Protein AF-A0A920WPQ7-F1 (afdb_monomer_lite)

Secondary structure (DSSP, 8-state):
----PPPHHHHHHHEEEEEETTEEEEEE--GGGTT-B-HHHHHHHHHHHHHHTT-SS-SEEEEEESSSSEEE-SB-SSSPPPPPP--TT--SS-TTHHHHHHHTTGGGHHHHHHT-SS-EEEEE-SEEETHHHHHHHTSSEEEEETT-EEE-TTGGGT----TTHHHHHHHHH-HHHHHHHHHH--EEEHHHHHHHTS-SEEE-HHHH-TTSS--------PPP------S------TTTGGG-----------------PPPPP--

pLDDT: mean 76.64, std 25.78, range [22.45, 98.69]

Structure (mmCIF, N/CA/C/O backbone):
data_AF-A0A920WPQ7-F1
#
_entry.id   AF-A0A920WPQ7-F1
#
loop_
_atom_site.group_PDB
_atom_site.id
_atom_site.type_symbol
_atom_site.label_atom_id
_atom_site.label_alt_id
_atom_site.label_comp_id
_atom_site.label_asym_id
_atom_site.label_entity_id
_atom_site.label_seq_id
_atom_site.pdbx_PDB_ins_code
_atom_site.Cartn_x
_atom_site.Cartn_y
_atom_site.Cartn_z
_atom_site.occupancy
_atom_site.B_iso_or_equiv
_atom_site.auth_seq_id
_atom_site.auth_comp_id
_atom_site.auth_asym_id
_atom_site.auth_atom_id
_atom_site.pdbx_PDB_model_num
ATOM 1 N N . MET A 1 1 ? 4.289 23.801 -23.214 1.00 30.59 1 MET A N 1
ATOM 2 C CA . MET A 1 1 ? 3.529 22.547 -23.039 1.00 30.59 1 MET A CA 1
ATOM 3 C C . MET A 1 1 ? 3.520 22.310 -21.542 1.00 30.59 1 MET A C 1
ATOM 5 O O . MET A 1 1 ? 4.597 22.351 -20.966 1.00 30.59 1 MET A O 1
ATOM 9 N N . THR A 1 2 ? 2.349 22.373 -20.912 1.00 31.34 2 THR A N 1
ATOM 10 C CA . THR A 1 2 ? 2.193 22.641 -19.474 1.00 31.34 2 THR A CA 1
ATOM 11 C C . THR A 1 2 ? 2.766 21.514 -18.623 1.00 31.34 2 THR A C 1
ATOM 13 O O . THR A 1 2 ? 2.575 20.340 -18.922 1.00 31.34 2 THR A O 1
ATOM 16 N N . ALA A 1 3 ? 3.520 21.895 -17.593 1.00 38.62 3 ALA A N 1
ATOM 17 C CA . ALA A 1 3 ? 3.988 20.997 -16.554 1.00 38.62 3 ALA A CA 1
ATOM 18 C C . ALA A 1 3 ? 2.779 20.595 -15.698 1.00 38.62 3 ALA A C 1
ATOM 20 O O . ALA A 1 3 ? 2.426 21.298 -14.756 1.00 38.62 3 ALA A O 1
ATOM 21 N N . ASP A 1 4 ? 2.118 19.497 -16.061 1.00 44.12 4 ASP A N 1
ATOM 22 C CA . ASP A 1 4 ? 0.974 18.944 -15.326 1.00 44.12 4 ASP A CA 1
ATOM 23 C C . ASP A 1 4 ? 1.468 18.153 -14.099 1.00 44.12 4 ASP A C 1
ATOM 25 O O . ASP A 1 4 ? 1.284 16.940 -13.973 1.00 44.12 4 ASP A O 1
ATOM 29 N N . GLY A 1 5 ? 2.185 18.840 -13.209 1.00 56.16 5 GLY A N 1
ATOM 30 C CA . GLY A 1 5 ? 2.414 18.375 -11.849 1.00 56.16 5 GLY A CA 1
ATOM 31 C C . GLY A 1 5 ? 1.272 18.871 -10.975 1.00 56.16 5 GLY A C 1
ATOM 32 O O . GLY A 1 5 ? 1.088 20.082 -10.871 1.00 56.16 5 GLY A O 1
ATOM 33 N N . ASP A 1 6 ? 0.515 17.956 -10.365 1.00 64.75 6 ASP A N 1
ATOM 34 C CA . ASP A 1 6 ? -0.564 18.315 -9.436 1.00 64.75 6 ASP A CA 1
ATOM 35 C C . ASP A 1 6 ? -0.029 19.287 -8.375 1.00 64.75 6 ASP A C 1
ATOM 37 O O . ASP A 1 6 ? 0.970 19.004 -7.697 1.00 64.75 6 ASP A O 1
ATOM 41 N N . SER A 1 7 ? -0.683 20.438 -8.226 1.00 69.19 7 SER A N 1
ATOM 42 C CA . SER A 1 7 ? -0.347 21.383 -7.168 1.00 69.19 7 SER A CA 1
ATOM 43 C C . SER A 1 7 ? -0.736 20.808 -5.795 1.00 69.19 7 SER A C 1
ATOM 45 O O . SER A 1 7 ? -1.536 19.872 -5.705 1.00 69.19 7 SER A O 1
ATOM 47 N N . PRO A 1 8 ? -0.222 21.356 -4.679 1.00 64.75 8 PRO A N 1
ATOM 48 C CA . PRO A 1 8 ? -0.644 20.928 -3.343 1.00 64.75 8 PRO A CA 1
ATOM 49 C C . PRO A 1 8 ? -2.161 21.029 -3.104 1.00 64.75 8 PRO A C 1
ATOM 51 O O . PRO A 1 8 ? -2.703 20.220 -2.356 1.00 64.75 8 PRO A O 1
ATOM 54 N N . ALA A 1 9 ? -2.833 21.991 -3.751 1.00 63.59 9 ALA A N 1
ATOM 55 C CA . ALA A 1 9 ? -4.287 22.145 -3.701 1.00 63.59 9 ALA A CA 1
ATOM 56 C C . ALA A 1 9 ? -5.006 21.048 -4.507 1.00 63.59 9 ALA A C 1
ATOM 58 O O . ALA A 1 9 ? -6.004 20.510 -4.049 1.00 63.59 9 ALA A O 1
ATOM 59 N N . ASP A 1 10 ? -4.454 20.628 -5.646 1.00 82.50 10 ASP A N 1
ATOM 60 C CA . ASP A 1 10 ? -5.022 19.515 -6.421 1.00 82.50 10 ASP A CA 1
ATOM 61 C C . ASP A 1 10 ? -4.858 18.188 -5.666 1.00 82.50 10 ASP A C 1
ATOM 63 O O . ASP A 1 10 ? -5.754 17.347 -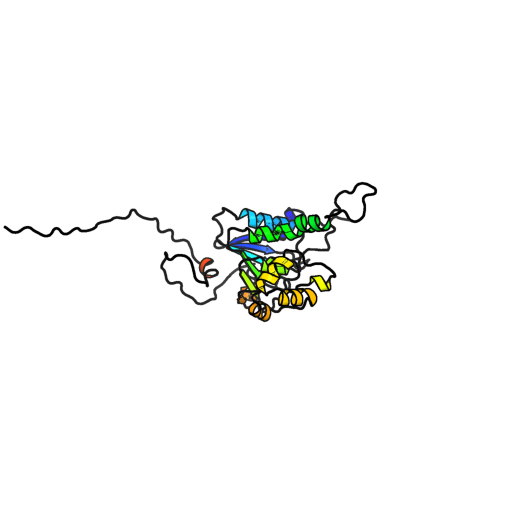5.634 1.00 82.50 10 ASP A O 1
ATOM 67 N N . ALA A 1 11 ? -3.734 18.011 -4.965 1.00 83.00 11 ALA A N 1
ATOM 68 C CA . ALA A 1 11 ? -3.529 16.845 -4.112 1.00 83.00 11 ALA A CA 1
ATOM 69 C C . ALA A 1 11 ? -4.558 16.761 -2.970 1.00 83.00 11 ALA A C 1
ATOM 71 O O . ALA A 1 11 ? -4.862 15.655 -2.519 1.00 83.00 11 ALA A O 1
ATOM 72 N N . GLU A 1 12 ? -5.091 17.898 -2.501 1.00 86.69 12 GLU A N 1
ATOM 73 C CA . GLU A 1 12 ? -6.151 17.944 -1.491 1.00 86.69 12 GLU A CA 1
ATOM 74 C C . GLU A 1 12 ? -7.425 17.233 -1.928 1.00 86.69 12 GLU A C 1
ATOM 76 O O . GLU A 1 12 ? -7.976 16.444 -1.151 1.00 86.69 12 GLU A O 1
ATOM 81 N N . ASP A 1 13 ? -7.808 17.449 -3.180 1.00 91.00 13 ASP A N 1
ATOM 82 C CA . ASP A 1 13 ? -8.987 16.850 -3.793 1.00 91.00 13 ASP A CA 1
ATOM 83 C C . ASP A 1 13 ? -8.736 15.391 -4.205 1.00 91.00 13 ASP A C 1
ATOM 85 O O . ASP A 1 13 ? -9.605 14.535 -4.022 1.00 91.00 13 ASP A O 1
ATOM 89 N N . LEU A 1 14 ? -7.525 15.081 -4.687 1.00 95.06 14 LEU A N 1
ATOM 90 C CA . LEU A 1 14 ? -7.135 13.740 -5.148 1.00 95.06 14 LEU A CA 1
ATOM 91 C C . LEU A 1 14 ? -6.815 12.756 -4.009 1.00 95.06 14 LEU A C 1
ATOM 93 O O . LEU A 1 14 ? -6.760 11.542 -4.224 1.00 95.06 14 LEU A O 1
ATOM 97 N N . VAL A 1 15 ? -6.566 13.252 -2.795 1.00 97.31 15 VAL A N 1
ATOM 98 C CA . VAL A 1 15 ? -6.411 12.439 -1.581 1.00 97.31 15 VAL A CA 1
ATOM 99 C C . VAL A 1 15 ? -7.287 13.031 -0.486 1.00 97.31 15 VAL A C 1
ATOM 101 O O . VAL A 1 15 ? -6.891 13.941 0.252 1.00 97.31 15 VAL A O 1
ATOM 104 N N . GLN A 1 16 ? -8.479 12.466 -0.351 1.00 96.75 16 GLN A N 1
ATOM 105 C CA . GLN A 1 16 ? -9.458 12.891 0.638 1.00 96.75 16 GLN A CA 1
ATOM 106 C C . GLN A 1 16 ? -9.076 12.381 2.026 1.00 96.75 16 GLN A C 1
ATOM 108 O O . GLN A 1 16 ? -8.605 11.250 2.189 1.00 96.75 16 GLN A O 1
ATOM 113 N N . PHE A 1 17 ? -9.313 13.217 3.033 1.00 97.00 17 PHE A N 1
ATOM 114 C CA . PHE A 1 17 ? -9.054 12.901 4.429 1.00 97.00 17 PHE A CA 1
ATOM 115 C C . PHE A 1 17 ? -10.233 13.285 5.310 1.00 97.00 17 PHE A C 1
ATOM 117 O O . PHE A 1 17 ? -10.758 14.393 5.218 1.00 97.00 17 PHE A O 1
ATOM 124 N N . GLU A 1 18 ? -10.603 12.393 6.219 1.00 95.69 18 GLU A N 1
ATOM 125 C CA . GLU A 1 18 ? -11.623 12.665 7.226 1.00 95.69 18 GLU A CA 1
ATOM 126 C C . GLU A 1 18 ? -11.510 11.715 8.416 1.00 95.69 18 GLU A C 1
ATOM 128 O O . GLU A 1 18 ? -11.035 10.589 8.293 1.00 95.69 18 GLU A O 1
ATOM 133 N N . ILE A 1 19 ? -12.017 12.138 9.572 1.00 92.50 19 ILE A N 1
ATOM 134 C CA . ILE A 1 19 ? -12.144 11.269 10.742 1.00 92.50 19 ILE A CA 1
ATOM 135 C C . ILE A 1 19 ? -13.625 10.956 10.951 1.00 92.50 19 ILE A C 1
ATOM 137 O O . ILE A 1 19 ? -14.425 11.839 11.255 1.00 92.50 19 ILE A O 1
ATOM 141 N N . ARG A 1 20 ? -13.993 9.680 10.813 1.00 90.06 20 ARG A N 1
ATOM 142 C CA . ARG A 1 20 ? -15.355 9.170 11.027 1.00 90.06 20 ARG A CA 1
ATOM 143 C C . ARG A 1 20 ? -15.312 8.113 12.120 1.00 90.06 20 ARG A C 1
ATOM 145 O O . ARG A 1 20 ? -14.566 7.147 12.000 1.00 90.06 20 ARG A O 1
ATOM 152 N N . ASN A 1 21 ? -16.101 8.285 13.180 1.00 88.88 21 ASN A N 1
ATOM 153 C CA . ASN A 1 21 ? -16.148 7.364 14.325 1.00 88.88 21 ASN A CA 1
ATOM 154 C C . ASN A 1 21 ? -14.755 7.013 14.893 1.00 88.88 21 ASN A C 1
ATOM 156 O O . ASN A 1 21 ? -14.461 5.852 15.156 1.00 88.88 21 ASN A O 1
ATOM 160 N N . GLN A 1 22 ? -13.887 8.018 15.058 1.00 89.88 22 GLN A N 1
ATOM 161 C CA . GLN A 1 22 ? -12.500 7.848 15.527 1.00 89.88 22 GLN A CA 1
ATOM 162 C C . GLN A 1 22 ? -11.615 6.980 14.614 1.00 89.88 22 GLN A C 1
ATOM 164 O O . GLN A 1 22 ? -10.591 6.464 15.053 1.00 89.88 22 GLN A O 1
ATOM 169 N N . VAL A 1 23 ? -11.977 6.825 13.343 1.00 92.62 23 VAL A N 1
ATOM 170 C CA . VAL A 1 23 ? -11.130 6.215 12.315 1.00 92.62 23 VAL A CA 1
ATOM 171 C C . VAL A 1 23 ? -10.757 7.297 11.316 1.00 92.62 23 VAL A C 1
ATOM 173 O O . VAL A 1 23 ? -11.640 7.978 10.795 1.00 92.62 23 VAL A O 1
ATOM 176 N N . ALA A 1 24 ? -9.462 7.462 11.067 1.00 95.94 24 ALA A N 1
ATOM 177 C CA . ALA A 1 24 ? -8.952 8.342 10.027 1.00 95.94 24 ALA A CA 1
ATOM 178 C C . ALA A 1 24 ? -9.036 7.626 8.675 1.00 95.94 24 ALA A C 1
ATOM 180 O O . ALA A 1 24 ? -8.422 6.582 8.481 1.00 95.94 24 ALA A O 1
ATOM 181 N N . TRP A 1 25 ? -9.805 8.173 7.745 1.00 97.31 25 TRP A N 1
ATOM 182 C CA . TRP A 1 25 ? -9.956 7.657 6.393 1.00 97.31 25 TRP A CA 1
ATOM 183 C C . TRP A 1 25 ? -9.098 8.483 5.447 1.00 97.31 25 TRP A C 1
ATOM 185 O O . TRP A 1 25 ? -9.268 9.697 5.358 1.00 97.31 25 TRP A O 1
ATOM 195 N N . ILE A 1 26 ? -8.191 7.813 4.743 1.00 98.06 26 ILE A N 1
ATOM 196 C CA . ILE A 1 26 ? -7.402 8.364 3.644 1.00 98.06 26 ILE A CA 1
ATOM 197 C C . ILE A 1 26 ? -7.904 7.686 2.369 1.00 98.06 26 ILE A C 1
ATOM 199 O O . ILE A 1 26 ? -7.725 6.480 2.188 1.00 98.06 26 ILE A O 1
ATOM 203 N N . THR A 1 27 ? -8.558 8.447 1.496 1.00 97.62 27 THR A N 1
ATOM 204 C CA . THR A 1 27 ? -9.150 7.918 0.261 1.00 97.62 27 THR A CA 1
ATOM 205 C C . THR A 1 27 ? -8.432 8.493 -0.951 1.00 97.62 27 THR A C 1
ATOM 207 O O . THR A 1 27 ? -8.437 9.702 -1.158 1.00 97.62 27 THR A O 1
ATOM 210 N N . ILE A 1 28 ? -7.827 7.621 -1.758 1.00 98.00 28 ILE A N 1
ATOM 211 C CA . ILE A 1 28 ? -7.248 7.985 -3.054 1.00 98.00 28 ILE A CA 1
ATOM 212 C C . ILE A 1 28 ? -8.402 8.200 -4.040 1.00 98.00 28 ILE A C 1
ATOM 214 O O . ILE A 1 28 ? -9.154 7.264 -4.310 1.00 98.00 28 ILE A O 1
ATOM 218 N N . ASP A 1 29 ? -8.542 9.408 -4.571 1.00 96.00 29 ASP A N 1
ATOM 219 C CA . ASP A 1 29 ? -9.616 9.795 -5.487 1.00 96.00 29 ASP A CA 1
ATOM 220 C C . ASP A 1 29 ? -9.049 10.420 -6.763 1.00 96.00 29 ASP A C 1
ATOM 222 O O . ASP A 1 29 ? -9.161 11.615 -7.007 1.00 96.00 29 ASP A O 1
ATOM 226 N N . ASN A 1 30 ? -8.399 9.595 -7.585 1.00 94.50 30 ASN A N 1
ATOM 227 C CA . ASN A 1 30 ? -7.888 10.011 -8.891 1.00 94.50 30 ASN A CA 1
ATOM 228 C C . ASN A 1 30 ? -8.419 9.075 -9.991 1.00 94.50 30 ASN A C 1
ATOM 230 O O . ASN A 1 30 ? -7.644 8.345 -10.620 1.00 94.50 30 ASN A O 1
ATOM 234 N N . PRO A 1 31 ? -9.747 9.018 -10.206 1.00 90.06 31 PRO A N 1
ATOM 235 C CA . PRO A 1 31 ? -10.361 8.059 -11.120 1.00 90.06 31 PRO A CA 1
ATOM 236 C C . PRO A 1 31 ? -9.879 8.227 -12.565 1.00 90.06 31 PRO A C 1
ATOM 238 O O . PRO A 1 31 ? -9.751 7.223 -13.271 1.00 90.06 31 PRO A O 1
ATOM 241 N N . ASP A 1 32 ? -9.543 9.451 -12.975 1.00 90.81 32 ASP A N 1
ATOM 242 C CA . ASP A 1 32 ? -9.072 9.773 -14.326 1.00 90.81 32 ASP A CA 1
ATOM 243 C C . ASP A 1 32 ? -7.732 9.103 -14.646 1.00 90.81 32 ASP A C 1
ATOM 245 O O . ASP A 1 32 ? -7.516 8.634 -15.765 1.00 90.81 32 ASP A O 1
ATOM 249 N N . LYS A 1 33 ? -6.861 8.957 -13.639 1.00 93.12 33 LYS A N 1
ATOM 250 C CA . LYS A 1 33 ? -5.605 8.197 -13.740 1.00 93.12 33 LYS A CA 1
ATOM 251 C C . LYS A 1 33 ? -5.676 6.831 -13.059 1.00 93.12 33 LYS A C 1
ATOM 253 O O . LYS A 1 33 ? -4.653 6.213 -12.762 1.00 93.12 33 LYS A O 1
ATOM 258 N N . GLY A 1 34 ? -6.884 6.336 -12.791 1.00 92.88 34 GLY A N 1
ATOM 259 C CA . GLY A 1 34 ? -7.096 5.022 -12.193 1.00 92.88 34 GLY A CA 1
ATOM 260 C C . GLY A 1 34 ? -6.496 4.864 -10.795 1.00 92.88 34 GLY A C 1
ATOM 261 O O . GLY A 1 34 ? -6.092 3.758 -10.447 1.00 92.88 34 GLY A O 1
ATOM 262 N N . ASN A 1 35 ? -6.426 5.943 -10.016 1.00 96.38 35 ASN A N 1
ATOM 263 C CA . ASN A 1 35 ? -5.821 6.035 -8.684 1.00 96.38 35 ASN A CA 1
ATOM 264 C C . ASN A 1 35 ? -4.287 5.884 -8.674 1.00 96.38 35 ASN A C 1
ATOM 266 O O . ASN A 1 35 ? -3.700 5.440 -7.683 1.00 96.38 35 ASN A O 1
ATOM 270 N N . ALA A 1 36 ? -3.621 6.223 -9.785 1.00 95.25 36 ALA A N 1
ATOM 271 C CA . ALA A 1 36 ? -2.166 6.355 -9.822 1.00 95.25 36 ALA A CA 1
ATOM 272 C C . ALA A 1 36 ? -1.700 7.512 -8.921 1.00 95.25 36 ALA A C 1
ATOM 274 O O . ALA A 1 36 ? -2.341 8.559 -8.859 1.00 95.25 36 ALA A O 1
ATOM 275 N N . LEU A 1 37 ? -0.587 7.313 -8.210 1.00 93.69 37 LEU A N 1
ATOM 276 C CA . LEU A 1 37 ? -0.091 8.274 -7.226 1.00 93.69 37 LEU A CA 1
ATOM 277 C C . LEU A 1 37 ? 0.945 9.221 -7.836 1.00 93.69 37 LEU A C 1
ATOM 279 O O . LEU A 1 37 ? 2.087 8.819 -8.101 1.00 93.69 37 LEU A O 1
ATOM 283 N N . SER A 1 38 ? 0.575 10.492 -7.982 1.00 91.88 38 SER A N 1
ATOM 284 C CA . SER A 1 38 ? 1.516 11.567 -8.297 1.00 91.88 38 SER A CA 1
ATOM 285 C C . SER A 1 38 ? 2.442 11.870 -7.100 1.00 91.88 38 SER A C 1
ATOM 287 O O . SER A 1 38 ? 2.211 11.380 -5.986 1.00 91.88 38 SER A O 1
ATOM 289 N N . PRO A 1 39 ? 3.542 12.628 -7.288 1.00 89.25 39 PRO A N 1
ATOM 290 C CA . PRO A 1 39 ? 4.400 13.056 -6.180 1.00 89.25 39 PRO A CA 1
ATOM 291 C C . PRO A 1 39 ? 3.644 13.794 -5.071 1.00 89.25 39 PRO A C 1
ATOM 293 O O . PRO A 1 39 ? 3.810 13.451 -3.902 1.00 89.25 39 PRO A O 1
ATOM 296 N N . ALA A 1 40 ? 2.767 14.733 -5.433 1.00 90.81 40 ALA A N 1
ATOM 297 C CA . ALA A 1 40 ? 2.016 15.534 -4.472 1.00 90.81 40 ALA A CA 1
ATOM 298 C C . ALA A 1 40 ? 1.032 14.682 -3.652 1.00 90.81 40 ALA A C 1
ATOM 300 O O . ALA A 1 40 ? 0.955 14.829 -2.432 1.00 90.81 40 ALA A O 1
ATOM 301 N N . MET A 1 41 ? 0.353 13.715 -4.285 1.00 94.38 41 MET A N 1
ATOM 302 C CA . MET A 1 41 ? -0.506 12.754 -3.580 1.00 94.38 41 MET A CA 1
ATOM 303 C C . MET A 1 41 ? 0.287 11.926 -2.557 1.00 94.38 41 MET A C 1
ATOM 305 O O . MET A 1 41 ? -0.166 11.738 -1.428 1.00 94.38 41 MET A O 1
ATOM 309 N N . ARG A 1 42 ? 1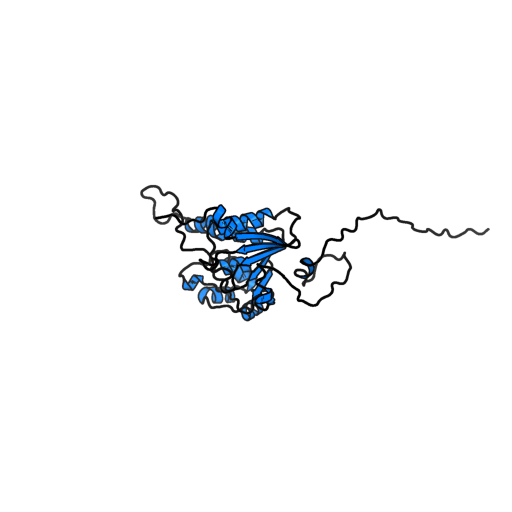.492 11.457 -2.919 1.00 93.50 42 ARG A N 1
ATOM 310 C CA . ARG A 1 42 ? 2.367 10.697 -2.005 1.00 93.50 42 ARG A CA 1
ATOM 311 C C . ARG A 1 42 ? 2.816 11.533 -0.815 1.00 93.50 42 ARG A C 1
ATOM 313 O O . ARG A 1 42 ? 2.724 11.059 0.316 1.00 93.50 42 ARG A O 1
ATOM 320 N N . ASP A 1 43 ? 3.273 12.755 -1.072 1.00 92.94 43 ASP A N 1
ATOM 321 C CA . ASP A 1 43 ? 3.712 13.684 -0.029 1.00 92.94 43 ASP A CA 1
ATOM 322 C C . ASP A 1 43 ? 2.554 14.022 0.921 1.00 92.94 43 ASP A C 1
ATOM 324 O O . ASP A 1 43 ? 2.726 14.005 2.141 1.00 92.94 43 ASP A O 1
ATOM 328 N N . ARG A 1 44 ? 1.344 14.222 0.386 1.00 95.31 44 ARG A N 1
ATOM 329 C CA . ARG A 1 44 ? 0.138 14.438 1.188 1.00 95.31 44 ARG A CA 1
ATOM 330 C C . ARG A 1 44 ? -0.219 13.232 2.051 1.00 95.31 44 ARG A C 1
ATOM 332 O O . ARG A 1 44 ? -0.433 13.400 3.248 1.00 95.31 44 ARG A O 1
ATOM 339 N N . MET A 1 45 ? -0.275 12.026 1.484 1.00 97.06 45 MET A N 1
ATOM 340 C CA . MET A 1 45 ? -0.578 10.811 2.253 1.00 97.06 45 MET A CA 1
ATOM 341 C C . MET A 1 45 ? 0.437 10.592 3.382 1.00 97.06 45 MET A C 1
ATOM 343 O O . MET A 1 45 ? 0.041 10.311 4.512 1.00 97.06 45 MET A O 1
ATOM 347 N N . ALA A 1 46 ? 1.731 10.779 3.102 1.00 96.00 46 ALA A N 1
ATOM 348 C CA . ALA A 1 46 ? 2.779 10.693 4.115 1.00 96.00 46 ALA A CA 1
ATOM 349 C C . ALA A 1 46 ? 2.606 11.767 5.203 1.00 96.00 46 ALA A C 1
ATOM 351 O O . ALA A 1 46 ? 2.720 11.471 6.390 1.00 96.00 46 ALA A O 1
ATOM 352 N N . GLY A 1 47 ? 2.277 13.004 4.815 1.00 96.06 47 GLY A N 1
ATOM 353 C CA . GLY A 1 47 ? 1.986 14.096 5.744 1.00 96.06 47 GLY A CA 1
ATOM 354 C C . GLY A 1 47 ? 0.784 13.817 6.651 1.00 96.06 47 GLY A C 1
ATOM 355 O O . GLY A 1 47 ? 0.848 14.099 7.845 1.00 96.06 47 GLY A O 1
ATOM 356 N N . LEU A 1 48 ? -0.283 13.215 6.116 1.00 97.06 48 LEU A N 1
ATOM 357 C CA . LEU A 1 48 ? -1.460 12.811 6.890 1.00 97.06 48 LEU A CA 1
ATOM 358 C C . LEU A 1 48 ? -1.118 11.721 7.913 1.00 97.06 48 LEU A C 1
ATOM 360 O O . LEU A 1 48 ? -1.467 11.865 9.081 1.00 97.06 48 LEU A O 1
ATOM 364 N N . LEU A 1 49 ? -0.408 10.668 7.495 1.00 97.31 49 LEU A N 1
ATOM 365 C CA . LEU A 1 49 ? 0.008 9.568 8.375 1.00 97.31 49 LEU A CA 1
ATOM 366 C C . LEU A 1 49 ? 0.913 10.063 9.508 1.00 97.31 49 LEU A C 1
ATOM 368 O O . LEU A 1 49 ? 0.609 9.845 10.677 1.00 97.31 49 LEU A O 1
ATOM 372 N N . ASN A 1 50 ? 1.963 10.814 9.171 1.00 96.50 50 ASN A N 1
ATOM 373 C CA . ASN A 1 50 ? 2.864 11.399 10.165 1.00 96.50 50 ASN A CA 1
ATOM 374 C C . ASN A 1 50 ? 2.135 12.387 11.082 1.00 96.50 50 ASN A C 1
ATOM 376 O O . ASN A 1 50 ? 2.418 12.463 12.274 1.00 96.50 50 ASN A O 1
ATOM 380 N N . GLY A 1 51 ? 1.181 13.141 10.534 1.00 96.44 51 GLY A N 1
ATOM 381 C CA . GLY A 1 51 ? 0.382 14.097 11.286 1.00 96.44 51 GLY A CA 1
ATOM 382 C C . GLY A 1 51 ? -0.525 13.450 12.329 1.00 96.44 51 GLY A C 1
ATOM 383 O O . GLY A 1 51 ? -0.893 14.134 13.277 1.00 96.44 51 GLY A O 1
ATOM 384 N N . LEU A 1 52 ? -0.879 12.170 12.184 1.00 95.50 52 LEU A N 1
ATOM 385 C CA . LEU A 1 52 ? -1.696 11.430 13.151 1.00 95.50 52 LEU A CA 1
ATOM 386 C C . LEU A 1 52 ? -0.895 10.917 14.356 1.00 95.50 52 LEU A C 1
ATOM 388 O O . LEU A 1 52 ? -1.498 10.607 15.383 1.00 95.50 52 LEU A O 1
ATOM 392 N N . ASN A 1 53 ? 0.434 10.861 14.266 1.00 93.69 53 ASN A N 1
ATOM 393 C CA . ASN A 1 53 ? 1.278 10.454 15.387 1.00 93.69 53 ASN A CA 1
ATOM 394 C C . ASN A 1 53 ? 1.149 11.466 16.542 1.00 93.69 53 ASN A C 1
ATOM 396 O O . ASN A 1 53 ? 1.137 12.683 16.335 1.00 93.69 53 ASN A O 1
ATOM 400 N N . GLY A 1 54 ? 0.992 10.963 17.766 1.00 90.25 54 GLY A N 1
ATOM 401 C CA . GLY A 1 54 ? 0.752 11.755 18.973 1.00 90.25 54 GLY A CA 1
ATOM 402 C C . GLY A 1 54 ? -0.648 12.375 19.094 1.00 90.25 54 GLY A C 1
ATOM 403 O O . GLY A 1 54 ? -0.889 13.134 20.037 1.00 90.25 54 GLY A O 1
ATOM 404 N N . ARG A 1 55 ? -1.575 12.083 18.171 1.00 87.38 55 ARG A N 1
ATOM 405 C CA . ARG A 1 55 ? -2.960 12.587 18.195 1.00 87.38 55 ARG A CA 1
ATOM 406 C C . ARG A 1 55 ? -3.925 11.588 18.835 1.00 87.38 55 ARG A C 1
ATOM 408 O O . ARG A 1 55 ? -3.703 10.382 18.816 1.00 87.38 55 ARG A O 1
ATOM 415 N N . PHE A 1 56 ? -5.027 12.090 19.393 1.00 86.62 56 PHE A N 1
ATOM 416 C CA . PHE A 1 56 ? -6.046 11.280 20.086 1.00 86.62 56 PHE A CA 1
ATOM 417 C C . PHE A 1 56 ? -7.388 11.225 19.336 1.00 86.62 56 PHE A C 1
ATOM 419 O O . PHE A 1 56 ? -8.327 10.554 19.770 1.00 86.62 56 PHE A O 1
ATOM 426 N N . GLU A 1 57 ? -7.499 11.948 18.222 1.00 88.56 57 GLU A N 1
ATOM 427 C CA . GLU A 1 57 ? -8.716 12.103 17.428 1.00 88.56 57 GLU A CA 1
ATOM 428 C C . GLU A 1 57 ? -9.084 10.826 16.655 1.00 88.56 57 GLU A C 1
ATOM 430 O O . GLU A 1 57 ? -10.267 10.579 16.403 1.00 88.56 57 GLU A O 1
ATOM 435 N N . ALA A 1 58 ? -8.092 9.995 16.319 1.00 92.19 58 ALA A N 1
ATOM 436 C CA . ALA A 1 58 ? -8.268 8.711 15.650 1.00 92.19 58 ALA A CA 1
ATOM 437 C C . ALA A 1 58 ? -7.575 7.574 16.417 1.00 92.19 58 ALA A C 1
ATOM 439 O O . ALA A 1 58 ? -6.600 7.781 17.132 1.00 92.19 58 ALA A O 1
ATOM 440 N N . ARG A 1 59 ? -8.101 6.357 16.265 1.00 91.81 59 ARG A N 1
ATOM 441 C CA . ARG A 1 59 ? -7.599 5.117 16.882 1.00 91.81 59 ARG A CA 1
ATOM 442 C C . ARG A 1 59 ? -7.039 4.128 15.865 1.00 91.81 59 ARG A C 1
ATOM 444 O O . ARG A 1 59 ? -6.418 3.149 16.256 1.00 91.81 59 ARG A O 1
ATOM 451 N N . ALA A 1 60 ? -7.330 4.350 14.589 1.00 95.00 60 ALA A N 1
ATOM 452 C CA . ALA A 1 60 ? -6.877 3.550 13.465 1.00 95.00 60 ALA A CA 1
ATOM 453 C C . ALA A 1 60 ? -6.947 4.396 12.191 1.00 95.00 60 ALA A C 1
ATOM 455 O O . ALA A 1 60 ? -7.703 5.375 12.125 1.00 95.00 60 ALA A O 1
ATOM 456 N N . VAL A 1 61 ? -6.201 3.972 11.179 1.00 97.38 61 VAL A N 1
ATOM 457 C CA . VAL A 1 61 ? -6.213 4.552 9.838 1.00 97.38 61 VAL A CA 1
ATOM 458 C C . VAL A 1 61 ? -6.754 3.525 8.854 1.00 97.38 61 VAL A C 1
ATOM 460 O O . VAL A 1 61 ? -6.370 2.359 8.891 1.00 97.38 61 VAL A O 1
ATOM 463 N N . VAL A 1 62 ? -7.633 3.950 7.953 1.00 98.00 62 VAL A N 1
ATOM 464 C CA . VAL A 1 62 ? -8.044 3.169 6.785 1.00 98.00 62 VAL A CA 1
ATOM 465 C C . VAL A 1 62 ? -7.571 3.886 5.534 1.00 98.00 62 VAL A C 1
ATOM 467 O O . VAL A 1 62 ? -7.931 5.039 5.308 1.00 98.00 62 VAL A O 1
ATOM 470 N N . ILE A 1 63 ? -6.806 3.183 4.703 1.00 98.38 63 ILE A N 1
ATOM 471 C CA . ILE A 1 63 ? -6.439 3.627 3.362 1.00 98.38 63 ILE A CA 1
ATOM 472 C C . ILE A 1 63 ? -7.298 2.868 2.350 1.00 98.38 63 ILE A C 1
ATOM 474 O O . ILE A 1 63 ? -7.315 1.635 2.324 1.00 98.38 63 ILE A O 1
ATOM 478 N N . THR A 1 64 ? -8.026 3.599 1.513 1.00 97.75 64 THR A N 1
ATOM 479 C CA . THR A 1 64 ? -8.846 3.039 0.430 1.00 97.75 64 THR A CA 1
ATOM 480 C C . THR A 1 64 ? -8.759 3.912 -0.819 1.00 97.75 64 THR A C 1
ATOM 482 O O . THR A 1 64 ? -8.022 4.897 -0.841 1.00 97.75 64 THR A O 1
ATOM 485 N N . ALA A 1 65 ? -9.487 3.553 -1.870 1.00 96.25 65 ALA A N 1
ATOM 486 C CA . ALA A 1 65 ? -9.576 4.351 -3.082 1.00 96.25 65 ALA A CA 1
ATOM 487 C C . ALA A 1 65 ? -11.023 4.457 -3.566 1.00 96.25 65 ALA A C 1
ATOM 489 O O . ALA A 1 65 ? -11.867 3.622 -3.228 1.00 96.25 65 ALA A O 1
ATOM 490 N N . THR A 1 66 ? -11.328 5.457 -4.385 1.00 94.62 66 THR A N 1
ATOM 491 C CA . THR A 1 66 ? -12.641 5.564 -5.019 1.00 94.62 66 THR A CA 1
ATOM 492 C C . THR A 1 66 ? -12.798 4.561 -6.158 1.00 94.62 66 THR A C 1
ATOM 494 O O . THR A 1 66 ? -11.857 3.911 -6.625 1.00 94.62 66 THR A O 1
ATOM 497 N N . GLY A 1 67 ? -14.044 4.367 -6.586 1.00 91.50 67 GLY A N 1
ATOM 498 C CA . GLY A 1 67 ? -14.376 3.391 -7.612 1.00 91.50 67 GLY A CA 1
ATOM 499 C C . GLY A 1 67 ? -14.275 1.942 -7.124 1.00 91.50 67 GLY A C 1
ATOM 500 O O . GLY A 1 67 ? -14.465 1.617 -5.953 1.00 91.50 67 GLY A O 1
ATOM 501 N N . SER A 1 68 ? -14.101 1.026 -8.074 1.00 87.75 68 SER A N 1
ATOM 502 C CA . SER A 1 68 ? -14.138 -0.424 -7.799 1.00 87.75 68 SER A CA 1
ATOM 503 C C . SER A 1 68 ? -13.354 -1.274 -8.796 1.00 87.75 68 SER A C 1
ATOM 505 O O . SER A 1 68 ? -13.479 -2.491 -8.812 1.00 87.75 68 SER A O 1
ATOM 507 N N . LYS A 1 69 ? -12.595 -0.639 -9.691 1.00 93.31 69 LYS A N 1
ATOM 508 C CA . LYS A 1 69 ? -11.748 -1.348 -10.657 1.00 93.31 69 LYS A CA 1
ATOM 509 C C . LYS A 1 69 ? -10.304 -1.357 -10.184 1.00 93.31 69 LYS A C 1
ATOM 511 O O . LYS A 1 69 ? -9.691 -2.416 -10.125 1.00 93.31 69 LYS A O 1
ATOM 516 N N . LEU A 1 70 ? -9.788 -0.188 -9.820 1.00 96.50 70 LEU A N 1
ATOM 517 C CA . LEU A 1 70 ? -8.409 0.011 -9.400 1.00 96.50 70 LEU A CA 1
ATOM 518 C C . LEU A 1 70 ? -8.401 0.577 -7.983 1.00 96.50 70 LEU A C 1
ATOM 520 O O . LEU A 1 70 ? -9.070 1.569 -7.713 1.00 96.50 70 LEU A O 1
ATOM 524 N N . PHE A 1 71 ? -7.650 -0.072 -7.098 1.00 97.81 71 PHE A N 1
ATOM 525 C CA . PHE A 1 71 ? -7.268 0.513 -5.818 1.00 97.81 71 PHE A CA 1
ATOM 526 C C . PHE A 1 71 ? -6.117 1.494 -6.049 1.00 97.81 71 PHE A C 1
ATOM 528 O O . PHE A 1 71 ? -6.250 2.676 -5.774 1.00 97.81 71 PHE A O 1
ATOM 535 N N . CYS A 1 72 ? -5.008 1.010 -6.617 1.00 97.25 72 CYS A N 1
ATOM 536 C CA . CYS A 1 72 ? -3.864 1.834 -6.995 1.00 97.25 72 CYS A CA 1
ATOM 537 C C . CYS A 1 72 ? -2.927 1.037 -7.929 1.00 97.25 72 CYS A C 1
ATOM 539 O O . CYS A 1 72 ? -2.438 -0.025 -7.536 1.00 97.25 72 CYS A O 1
ATOM 541 N N . PRO A 1 73 ? -2.639 1.504 -9.156 1.00 95.19 73 PRO A N 1
ATOM 542 C CA . PRO A 1 73 ? -1.732 0.839 -10.093 1.00 95.19 73 PRO A CA 1
ATOM 543 C C . PRO A 1 73 ? -0.244 1.166 -9.856 1.00 95.19 73 PRO A C 1
ATOM 545 O O . PRO A 1 73 ? 0.609 0.669 -10.599 1.00 95.19 73 PRO A O 1
ATOM 548 N N . GLY A 1 74 ? 0.061 1.997 -8.851 1.00 93.00 74 GLY A N 1
ATOM 549 C CA . GLY A 1 74 ? 1.406 2.441 -8.494 1.00 93.00 74 GLY A CA 1
ATOM 550 C C . GLY A 1 74 ? 1.646 3.926 -8.764 1.00 93.00 74 GLY A C 1
ATOM 551 O O . GLY A 1 74 ? 0.726 4.738 -8.681 1.00 93.00 74 GLY A O 1
ATOM 552 N N . ALA A 1 75 ? 2.905 4.276 -9.040 1.00 90.00 75 ALA A N 1
ATOM 553 C CA . ALA A 1 75 ? 3.295 5.639 -9.390 1.00 90.00 75 ALA A CA 1
ATOM 554 C C . ALA A 1 75 ? 2.587 6.097 -10.668 1.00 90.00 75 ALA A C 1
ATOM 556 O O . ALA A 1 75 ? 2.470 5.320 -11.620 1.00 90.00 75 ALA A O 1
ATOM 557 N N . ASP A 1 76 ? 2.185 7.363 -10.703 1.00 86.81 76 ASP A N 1
ATOM 558 C CA . ASP A 1 76 ? 1.857 8.007 -11.964 1.00 86.81 76 ASP A CA 1
ATOM 559 C C . ASP A 1 76 ? 3.147 8.253 -12.761 1.00 86.81 76 ASP A C 1
ATOM 561 O O . ASP A 1 76 ? 3.996 9.053 -12.368 1.00 86.81 76 ASP A O 1
ATOM 565 N N . ILE A 1 77 ? 3.306 7.509 -13.856 1.00 78.50 77 ILE A N 1
ATOM 566 C CA . ILE A 1 77 ? 4.472 7.577 -14.743 1.00 78.50 77 ILE A CA 1
ATOM 567 C C . ILE A 1 77 ? 4.289 8.580 -15.887 1.00 78.50 77 ILE A C 1
ATOM 569 O O . ILE A 1 77 ? 5.220 8.753 -16.668 1.00 78.50 77 ILE A O 1
ATOM 573 N N . SER A 1 78 ? 3.115 9.216 -16.022 1.00 74.00 78 SER A N 1
ATOM 574 C CA . SER A 1 78 ? 2.916 10.266 -17.030 1.00 74.00 78 SER A CA 1
ATOM 575 C C . SER A 1 78 ? 3.489 11.614 -16.595 1.00 74.00 78 SER A C 1
ATOM 577 O O . SER A 1 78 ? 3.586 12.524 -17.410 1.00 74.00 78 SER A O 1
ATOM 579 N N . VAL A 1 79 ? 3.833 11.761 -15.314 1.00 67.31 79 VAL A N 1
ATOM 580 C CA . VAL A 1 79 ? 4.446 12.975 -14.779 1.00 67.31 79 VAL A CA 1
ATOM 581 C C . VAL A 1 79 ? 5.946 12.908 -15.044 1.00 67.31 79 VAL A C 1
ATOM 583 O O . VAL A 1 79 ? 6.666 12.136 -14.404 1.00 67.31 79 VAL A O 1
ATOM 586 N N . GLU A 1 80 ? 6.424 13.721 -15.987 1.00 58.97 80 GLU A N 1
ATOM 587 C CA . GLU A 1 80 ? 7.857 13.970 -16.128 1.00 58.97 80 GLU A CA 1
ATOM 588 C C . GLU A 1 80 ? 8.366 14.605 -14.834 1.00 58.97 80 GLU A C 1
ATOM 590 O O . GLU A 1 80 ? 7.877 15.639 -14.378 1.00 58.97 80 GLU A O 1
ATOM 595 N N . ARG A 1 81 ? 9.345 13.958 -14.201 1.00 60.25 81 ARG A N 1
ATOM 596 C CA . ARG A 1 81 ? 10.056 14.575 -13.086 1.00 60.25 81 ARG A CA 1
ATOM 597 C C . ARG A 1 81 ? 10.914 15.702 -13.638 1.00 60.25 81 ARG A C 1
ATOM 599 O O . ARG A 1 81 ? 11.646 15.486 -14.602 1.00 60.25 81 ARG A O 1
ATOM 606 N N . GLU A 1 82 ? 10.884 16.858 -12.979 1.00 56.97 82 GLU A N 1
ATOM 607 C CA . GLU A 1 82 ? 11.905 17.878 -13.198 1.00 56.97 82 GLU A CA 1
ATOM 608 C C . GLU A 1 82 ? 13.277 17.231 -12.998 1.00 56.97 82 GLU A C 1
ATOM 610 O O . GLU A 1 82 ? 13.593 16.706 -11.923 1.00 56.97 82 GLU A O 1
ATOM 615 N N . ALA A 1 83 ? 14.071 17.205 -14.068 1.00 58.84 83 ALA A N 1
ATOM 616 C CA . ALA A 1 83 ? 15.441 16.746 -13.985 1.00 58.84 83 ALA A CA 1
ATOM 617 C C . ALA A 1 83 ? 16.167 17.631 -12.970 1.00 58.84 83 ALA A C 1
ATOM 619 O O . ALA A 1 83 ? 16.066 18.860 -13.018 1.00 58.84 83 ALA A O 1
ATOM 620 N N . THR A 1 84 ? 16.900 17.015 -12.042 1.00 62.97 84 THR A N 1
ATOM 621 C CA . THR A 1 84 ? 17.777 17.776 -11.151 1.00 62.97 84 THR A CA 1
ATOM 622 C C . THR A 1 84 ? 18.686 18.650 -12.020 1.00 62.97 84 THR A C 1
ATOM 624 O O . THR A 1 84 ? 19.261 18.112 -12.969 1.00 62.97 84 THR A O 1
ATOM 627 N N . PRO A 1 85 ? 18.825 19.964 -11.752 1.00 65.12 85 PRO A N 1
ATOM 628 C CA . PRO A 1 85 ? 19.697 20.828 -12.539 1.00 65.12 85 PRO A CA 1
ATOM 629 C C . PRO A 1 85 ? 21.095 20.213 -12.637 1.00 65.12 85 PRO A C 1
ATOM 631 O O . PRO A 1 85 ? 21.736 19.945 -11.617 1.00 65.12 85 PRO A O 1
ATOM 634 N N . ARG A 1 86 ? 21.547 19.935 -13.862 1.00 67.94 86 ARG A N 1
ATOM 635 C CA . ARG A 1 86 ? 22.841 19.299 -14.126 1.00 67.94 86 ARG A CA 1
ATOM 636 C C . ARG A 1 86 ? 23.829 20.336 -14.661 1.00 67.94 86 ARG A C 1
ATOM 638 O O . ARG A 1 86 ? 23.450 21.130 -15.518 1.00 67.94 86 ARG A O 1
ATOM 645 N N . PRO A 1 87 ? 25.084 20.334 -14.182 1.00 75.25 87 PRO A N 1
ATOM 646 C CA . PRO A 1 87 ? 26.152 21.091 -14.820 1.00 75.25 87 PRO A CA 1
ATOM 647 C C . PRO A 1 87 ? 26.366 20.624 -16.264 1.00 75.25 87 PRO A C 1
ATOM 649 O O . PRO A 1 87 ? 26.251 19.427 -16.551 1.00 75.25 87 PRO A O 1
ATOM 652 N N . ASP A 1 88 ? 26.750 21.548 -17.143 1.00 79.44 88 ASP A N 1
ATOM 653 C CA . ASP A 1 88 ? 27.131 21.219 -18.516 1.00 79.44 88 ASP A CA 1
ATOM 654 C C . ASP A 1 88 ? 28.285 20.200 -18.529 1.00 79.44 88 ASP A C 1
ATOM 656 O O . ASP A 1 88 ? 29.307 20.378 -17.862 1.00 79.44 88 ASP A O 1
ATOM 660 N N . GLY A 1 89 ? 28.119 19.113 -19.289 1.00 77.62 89 GLY A N 1
ATOM 661 C CA . GLY A 1 89 ? 29.133 18.062 -19.442 1.00 77.62 89 GLY A CA 1
ATOM 662 C C . GLY A 1 89 ? 29.168 16.998 -18.336 1.00 77.62 89 GLY A C 1
ATOM 663 O O . GLY A 1 89 ? 30.093 16.184 -18.317 1.00 77.62 89 GLY A O 1
ATOM 664 N N . ALA A 1 90 ? 28.191 16.967 -17.424 1.00 72.75 90 ALA A N 1
ATOM 665 C CA . ALA A 1 90 ? 28.083 15.895 -16.434 1.00 72.75 90 ALA A CA 1
ATOM 666 C C . ALA A 1 90 ? 27.801 14.517 -17.095 1.00 72.75 90 ALA A C 1
ATOM 668 O O . ALA A 1 90 ? 27.011 14.445 -18.037 1.00 72.75 90 ALA A O 1
ATOM 669 N N . PRO A 1 91 ? 28.417 13.415 -16.615 1.00 70.19 91 PRO A N 1
ATOM 670 C CA . PRO A 1 91 ? 28.196 12.074 -17.161 1.00 70.19 91 PRO A CA 1
ATOM 671 C C . PRO A 1 91 ? 26.778 11.536 -16.888 1.00 70.19 91 PRO A C 1
ATOM 673 O O . PRO A 1 91 ? 26.223 11.733 -15.808 1.00 70.19 91 PRO A O 1
ATOM 676 N N . GLU A 1 92 ? 26.230 10.799 -17.859 1.00 70.81 92 GLU A N 1
ATOM 677 C CA . GLU A 1 92 ? 24.950 10.074 -17.779 1.00 70.81 92 GLU A CA 1
ATOM 678 C C . GLU A 1 92 ? 25.229 8.583 -17.499 1.00 70.81 92 GLU A C 1
ATOM 680 O O . GLU A 1 92 ? 25.719 7.902 -18.408 1.00 70.81 92 GLU A O 1
ATOM 685 N N . PRO A 1 93 ? 24.978 8.033 -16.287 1.00 67.69 93 PRO A N 1
ATOM 686 C CA . PRO A 1 93 ? 24.237 8.590 -15.146 1.00 67.69 93 PRO A CA 1
ATOM 687 C C . PRO A 1 93 ? 25.118 9.050 -13.964 1.00 67.69 93 PRO A C 1
ATOM 689 O O . PRO A 1 93 ? 26.239 8.572 -13.759 1.00 67.69 93 PRO A O 1
ATOM 692 N N . ILE A 1 94 ? 24.564 9.913 -13.101 1.00 73.06 94 ILE A N 1
ATOM 693 C CA . ILE A 1 94 ? 25.198 10.285 -11.827 1.00 73.06 94 ILE A CA 1
ATOM 694 C C . ILE A 1 94 ? 25.131 9.087 -10.866 1.00 73.06 94 ILE A C 1
ATOM 696 O O . ILE A 1 94 ? 24.072 8.494 -10.641 1.00 73.06 94 ILE A O 1
ATOM 700 N N . VAL A 1 95 ? 26.254 8.744 -10.227 1.00 78.50 95 VAL A N 1
ATOM 701 C CA . VAL A 1 95 ? 26.295 7.676 -9.215 1.00 78.50 95 VAL A CA 1
ATOM 702 C C . VAL A 1 95 ? 25.259 7.947 -8.112 1.00 78.50 95 VAL A C 1
ATOM 704 O O . VAL A 1 95 ? 25.257 8.991 -7.457 1.00 78.50 95 VAL A O 1
ATOM 707 N N . GLY A 1 96 ? 24.364 6.981 -7.896 1.00 78.19 96 GLY A N 1
ATOM 708 C CA . GLY A 1 96 ? 23.332 7.049 -6.858 1.00 78.19 96 GLY A CA 1
ATOM 709 C C . GLY A 1 96 ? 22.101 7.892 -7.207 1.00 78.19 96 GLY A C 1
ATOM 710 O O . GLY A 1 96 ? 21.264 8.103 -6.329 1.00 78.19 96 GLY A O 1
ATOM 711 N N . GLU A 1 97 ? 21.954 8.351 -8.451 1.00 78.56 97 GLU A N 1
ATOM 712 C CA . GLU A 1 97 ? 20.764 9.072 -8.921 1.00 78.56 97 GLU A CA 1
ATOM 713 C C . GLU A 1 97 ? 19.485 8.246 -8.756 1.00 78.56 97 GLU A C 1
ATOM 715 O O . GLU A 1 97 ? 18.550 8.694 -8.098 1.00 78.56 97 GLU A O 1
ATOM 720 N N . SER A 1 98 ? 19.477 6.989 -9.213 1.00 75.69 98 SER A N 1
ATOM 721 C CA . SER A 1 98 ? 18.326 6.089 -9.038 1.00 75.69 98 SER A CA 1
ATOM 722 C C . SER A 1 98 ? 17.971 5.876 -7.562 1.00 75.69 98 SER A C 1
ATOM 724 O O . SER A 1 98 ? 16.799 5.790 -7.207 1.00 75.69 98 SER A O 1
ATOM 726 N N . ARG A 1 99 ? 18.971 5.854 -6.669 1.00 81.44 99 ARG A N 1
ATOM 727 C CA . ARG A 1 99 ? 18.738 5.741 -5.222 1.00 81.44 99 ARG A CA 1
ATOM 728 C C . ARG A 1 99 ? 18.057 6.992 -4.667 1.00 81.44 99 ARG A C 1
ATOM 730 O O . ARG A 1 99 ? 17.099 6.859 -3.912 1.00 81.44 99 ARG A O 1
ATOM 737 N N . ARG A 1 100 ? 18.536 8.191 -5.019 1.00 82.94 100 ARG A N 1
ATOM 738 C CA . ARG A 1 100 ? 17.893 9.463 -4.629 1.00 82.94 100 ARG A CA 1
ATOM 739 C C . ARG A 1 100 ? 16.472 9.542 -5.170 1.00 82.94 100 ARG A C 1
ATOM 741 O O . ARG A 1 100 ? 15.551 9.811 -4.411 1.00 82.94 100 ARG A O 1
ATOM 748 N N . MET A 1 101 ? 16.287 9.161 -6.432 1.00 77.81 101 MET A N 1
ATOM 749 C CA . MET A 1 101 ? 14.984 9.084 -7.086 1.00 77.81 101 MET A CA 1
ATOM 750 C C . MET A 1 101 ? 13.985 8.222 -6.298 1.00 77.81 101 MET A C 1
ATOM 752 O O . MET A 1 101 ? 12.834 8.636 -6.138 1.00 77.81 101 MET A O 1
ATOM 756 N N . MET A 1 102 ? 14.409 7.055 -5.799 1.00 79.12 102 MET A N 1
ATOM 757 C CA . MET A 1 102 ? 13.570 6.182 -4.969 1.00 79.12 102 MET A CA 1
ATOM 758 C C . MET A 1 102 ? 13.299 6.794 -3.588 1.00 79.12 102 MET A C 1
ATOM 760 O O . MET A 1 102 ? 12.143 6.843 -3.168 1.00 79.12 102 MET A O 1
ATOM 764 N N . LEU A 1 103 ? 14.339 7.297 -2.905 1.00 81.62 103 LEU A N 1
ATOM 765 C CA . LEU A 1 103 ? 14.250 7.872 -1.553 1.00 81.62 103 LEU A CA 1
ATOM 766 C C . LEU A 1 103 ? 13.367 9.116 -1.480 1.00 81.62 103 LEU A C 1
ATOM 768 O O . LEU A 1 103 ? 12.551 9.247 -0.577 1.00 81.62 103 LEU A O 1
ATOM 772 N N . GLU A 1 104 ? 13.506 10.010 -2.450 1.00 78.88 104 GLU A N 1
ATOM 773 C CA . GLU A 1 104 ? 12.699 11.226 -2.566 1.00 78.88 104 GLU A CA 1
ATOM 774 C C . GLU A 1 104 ? 11.355 10.953 -3.263 1.00 78.88 104 GLU A C 1
ATOM 776 O O . GLU A 1 104 ? 10.515 11.843 -3.394 1.00 78.88 104 GLU A O 1
ATOM 781 N N . GLY A 1 105 ? 11.175 9.732 -3.776 1.00 81.75 105 GLY A N 1
ATOM 782 C CA . GLY A 1 105 ? 10.024 9.286 -4.545 1.00 81.75 105 GLY A CA 1
ATOM 783 C C . GLY A 1 105 ? 9.100 8.373 -3.750 1.00 81.75 105 GLY A C 1
ATOM 784 O O . GLY A 1 105 ? 8.434 8.805 -2.808 1.00 81.75 105 GLY A O 1
ATOM 785 N N . GLN A 1 106 ? 8.995 7.118 -4.188 1.00 77.31 106 GLN A N 1
ATOM 786 C CA . GLN A 1 106 ? 8.043 6.159 -3.627 1.00 77.31 106 GLN A CA 1
ATOM 787 C C . GLN A 1 106 ? 8.349 5.848 -2.159 1.00 77.31 106 GLN A C 1
ATOM 789 O O . GLN A 1 106 ? 7.424 5.681 -1.372 1.00 77.31 106 GLN A O 1
ATOM 794 N N . LEU A 1 107 ? 9.625 5.857 -1.760 1.00 83.50 107 LEU A N 1
ATOM 795 C CA . LEU A 1 107 ? 10.045 5.526 -0.397 1.00 83.50 107 LEU A CA 1
ATOM 796 C C . LEU A 1 107 ? 9.724 6.600 0.652 1.00 83.50 107 LEU A C 1
ATOM 798 O O . LEU A 1 107 ? 10.085 6.407 1.803 1.00 83.50 107 LEU A O 1
ATOM 802 N N . LYS A 1 108 ? 9.038 7.699 0.319 1.00 84.81 108 LYS A N 1
ATOM 803 C CA . LYS A 1 108 ? 8.509 8.626 1.336 1.00 84.81 108 LYS A CA 1
ATOM 804 C C . LYS A 1 108 ? 7.252 8.096 2.027 1.00 84.81 108 LYS A C 1
ATOM 806 O O . LYS A 1 108 ? 7.050 8.336 3.212 1.00 84.81 108 LYS A O 1
ATOM 811 N N . LEU A 1 109 ? 6.401 7.389 1.283 1.00 92.94 109 LEU A N 1
ATOM 812 C CA . LEU A 1 109 ? 5.080 6.988 1.763 1.00 92.94 109 LEU A CA 1
ATOM 813 C C . LEU A 1 109 ? 5.134 5.728 2.630 1.00 92.94 109 LEU A C 1
ATOM 815 O O . LEU A 1 109 ? 4.505 5.677 3.679 1.00 92.94 109 LEU A O 1
ATOM 819 N N . MET A 1 110 ? 5.901 4.714 2.228 1.00 94.38 110 MET A N 1
ATOM 820 C CA . MET A 1 110 ? 5.910 3.434 2.943 1.00 94.38 110 MET A CA 1
ATOM 821 C C . MET A 1 110 ? 6.482 3.535 4.359 1.00 94.38 110 MET A C 1
ATOM 823 O O . MET A 1 110 ? 5.866 2.961 5.251 1.00 94.38 110 MET A O 1
ATOM 827 N N . PRO A 1 111 ? 7.583 4.265 4.622 1.00 93.12 111 PRO A N 1
ATOM 828 C CA . PRO A 1 111 ? 8.028 4.503 5.991 1.00 93.12 111 PRO A CA 1
ATOM 829 C C . PRO A 1 111 ? 6.973 5.220 6.832 1.00 93.12 111 PRO A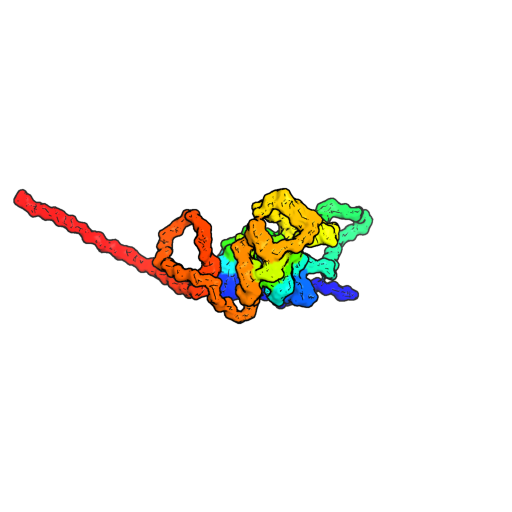 C 1
ATOM 831 O O . PRO A 1 111 ? 6.752 4.813 7.957 1.00 93.12 111 PRO A O 1
ATOM 834 N N . ALA A 1 112 ? 6.242 6.196 6.278 1.00 95.56 112 ALA A N 1
ATOM 835 C CA . ALA A 1 112 ? 5.162 6.864 7.013 1.00 95.56 112 ALA A CA 1
ATOM 836 C C . ALA A 1 112 ? 4.016 5.907 7.399 1.00 95.56 112 ALA A C 1
ATOM 838 O O . ALA A 1 112 ? 3.361 6.116 8.414 1.00 95.56 112 ALA A O 1
ATOM 839 N N . ILE A 1 113 ? 3.774 4.854 6.607 1.00 96.81 113 ILE A N 1
ATOM 840 C CA . ILE A 1 113 ? 2.837 3.780 6.972 1.00 96.81 113 ILE A CA 1
ATOM 841 C C . ILE A 1 113 ? 3.436 2.918 8.091 1.00 96.81 113 ILE A C 1
ATOM 843 O O . ILE A 1 113 ? 2.770 2.678 9.090 1.00 96.81 113 ILE A O 1
ATOM 847 N N . LEU A 1 114 ? 4.684 2.466 7.923 1.00 95.69 114 LEU A N 1
ATOM 848 C CA . LEU A 1 114 ? 5.362 1.560 8.859 1.00 95.69 114 LEU A CA 1
ATOM 849 C C . LEU A 1 114 ? 5.663 2.204 10.226 1.00 95.69 114 LEU A C 1
ATOM 851 O O . LEU A 1 114 ? 5.691 1.495 11.227 1.00 95.69 114 LEU A O 1
ATOM 855 N N . ASP A 1 115 ? 5.877 3.520 10.262 1.00 95.69 115 ASP A N 1
ATOM 856 C CA . ASP A 1 115 ? 6.168 4.310 11.465 1.00 95.69 115 ASP A CA 1
ATOM 857 C C . ASP A 1 115 ? 4.906 4.976 12.053 1.00 95.69 115 ASP A C 1
ATOM 859 O O . ASP A 1 115 ? 5.000 5.797 12.970 1.00 95.69 115 ASP A O 1
ATOM 863 N N . CYS A 1 116 ? 3.712 4.675 11.527 1.00 96.19 116 CYS A N 1
ATOM 864 C CA . CYS A 1 116 ? 2.472 5.210 12.079 1.00 96.19 116 CYS A CA 1
ATOM 865 C C . CYS A 1 116 ? 2.200 4.602 13.464 1.00 96.19 116 CYS A C 1
ATOM 867 O O . CYS A 1 116 ? 2.218 3.387 13.646 1.00 96.19 116 CYS A O 1
ATOM 869 N N . GLU A 1 117 ? 1.911 5.447 14.453 1.00 95.62 117 GLU A N 1
ATOM 870 C CA . GLU A 1 117 ? 1.603 5.008 15.822 1.00 95.62 117 GLU A CA 1
ATOM 871 C C . GLU A 1 117 ? 0.201 4.387 15.942 1.00 95.62 117 GLU A C 1
ATOM 873 O O . GLU A 1 117 ? -0.112 3.713 16.928 1.00 95.62 117 GLU A O 1
ATOM 878 N N . LEU A 1 118 ? -0.657 4.623 14.945 1.00 95.00 118 LEU A N 1
ATOM 879 C CA . LEU A 1 118 ? -1.991 4.045 14.854 1.00 95.00 118 LEU A CA 1
ATOM 880 C C . LEU A 1 118 ? -1.975 2.818 13.933 1.00 95.00 118 LEU A C 1
ATOM 882 O O . LEU A 1 118 ? -1.345 2.873 12.881 1.00 95.00 118 LEU A O 1
ATOM 886 N N . PRO A 1 119 ? -2.755 1.762 14.235 1.00 96.88 119 PRO A N 1
ATOM 887 C CA . PRO A 1 119 ? -2.941 0.649 13.312 1.00 96.88 119 PRO A CA 1
ATOM 888 C C . PRO A 1 119 ? -3.463 1.122 11.949 1.00 96.88 119 PRO A C 1
ATOM 890 O O . PRO A 1 119 ? -4.518 1.765 11.877 1.00 96.88 119 PRO A O 1
ATOM 893 N N . VAL A 1 120 ? -2.763 0.766 10.873 1.00 98.25 120 VAL A N 1
ATOM 894 C CA . VAL A 1 120 ? -3.092 1.131 9.492 1.00 98.25 120 VAL A CA 1
ATOM 895 C C . VAL A 1 120 ? -3.686 -0.060 8.747 1.00 98.25 120 VAL A C 1
ATOM 897 O O . VAL A 1 120 ? -3.150 -1.168 8.739 1.00 98.25 120 VAL A O 1
ATOM 900 N N . ILE A 1 121 ? -4.816 0.170 8.084 1.00 98.38 121 ILE A N 1
ATOM 901 C CA . ILE A 1 121 ? -5.597 -0.859 7.401 1.00 98.38 121 ILE A CA 1
ATOM 902 C C . ILE A 1 121 ? -5.728 -0.489 5.930 1.00 98.38 121 ILE A C 1
ATOM 904 O O . ILE A 1 121 ? -6.300 0.548 5.597 1.00 98.38 121 ILE A O 1
ATOM 908 N N . ALA A 1 122 ? -5.301 -1.371 5.033 1.00 98.38 122 ALA A N 1
ATOM 909 C CA . ALA A 1 122 ? -5.625 -1.252 3.619 1.00 98.38 122 ALA A CA 1
ATOM 910 C C . ALA A 1 122 ? -6.993 -1.889 3.336 1.00 98.38 122 ALA A C 1
ATOM 912 O O . ALA A 1 122 ? -7.162 -3.105 3.460 1.00 98.38 122 ALA A O 1
ATOM 913 N N . ALA A 1 123 ? -7.967 -1.086 2.909 1.00 97.56 123 ALA A N 1
ATOM 914 C CA . ALA A 1 123 ? -9.231 -1.558 2.350 1.00 97.56 123 ALA A CA 1
ATOM 915 C C . ALA A 1 123 ? -9.131 -1.566 0.815 1.00 97.56 123 ALA A C 1
ATOM 917 O O . ALA A 1 123 ? -9.475 -0.596 0.137 1.00 97.56 123 ALA A O 1
ATOM 918 N N . VAL A 1 124 ? -8.630 -2.677 0.271 1.00 97.88 124 VAL A N 1
ATOM 919 C CA . VAL A 1 124 ? -8.310 -2.852 -1.151 1.00 97.88 124 VAL A CA 1
ATOM 920 C C . VAL A 1 124 ? -9.588 -3.154 -1.940 1.00 97.88 124 VAL A C 1
ATOM 922 O O . VAL A 1 124 ? -10.029 -4.299 -2.060 1.00 97.88 124 VAL A O 1
ATOM 925 N N . ASN A 1 125 ? -10.209 -2.100 -2.470 1.00 95.38 125 ASN A N 1
ATOM 926 C CA . ASN A 1 125 ? -11.499 -2.123 -3.169 1.00 95.38 125 ASN A CA 1
ATOM 927 C C . ASN A 1 125 ? -11.410 -2.450 -4.676 1.00 95.38 125 ASN A C 1
ATOM 929 O O . ASN A 1 125 ? -12.443 -2.474 -5.344 1.00 95.38 125 ASN A O 1
ATOM 933 N N . GLY A 1 126 ? -10.209 -2.691 -5.209 1.00 96.56 126 GLY A N 1
ATOM 934 C CA . GLY A 1 126 ? -9.946 -2.979 -6.623 1.00 96.56 126 GLY A CA 1
ATOM 935 C C . GLY A 1 126 ? -8.525 -3.506 -6.846 1.00 96.56 126 GLY A C 1
ATOM 936 O O . GLY A 1 126 ? -7.832 -3.851 -5.893 1.00 96.56 126 GLY A O 1
ATOM 937 N N . THR A 1 127 ? -8.064 -3.586 -8.096 1.00 98.31 127 THR A N 1
ATOM 938 C CA . THR A 1 127 ? -6.701 -4.050 -8.401 1.00 98.31 127 THR A CA 1
ATOM 939 C C . THR A 1 127 ? -5.646 -3.101 -7.834 1.00 98.31 127 THR A C 1
ATOM 941 O O . THR A 1 127 ? -5.684 -1.893 -8.078 1.00 98.31 127 THR A O 1
ATOM 944 N N . ALA A 1 128 ? -4.688 -3.666 -7.108 1.00 98.31 128 ALA A N 1
ATOM 945 C CA . ALA A 1 128 ? -3.511 -2.998 -6.584 1.00 98.31 128 ALA A CA 1
ATOM 946 C C . ALA A 1 128 ? -2.272 -3.571 -7.289 1.00 98.31 128 ALA A C 1
ATOM 948 O O . ALA A 1 128 ? -2.031 -4.777 -7.240 1.00 98.31 128 ALA A O 1
ATOM 949 N N . ALA A 1 129 ? -1.507 -2.736 -7.991 1.00 97.25 129 ALA A N 1
ATOM 950 C CA . ALA A 1 129 ? -0.390 -3.193 -8.816 1.00 97.25 129 ALA A CA 1
ATOM 951 C C . ALA A 1 129 ? 0.902 -2.436 -8.509 1.00 97.25 129 ALA A C 1
ATOM 953 O O . ALA A 1 129 ? 0.889 -1.238 -8.226 1.00 97.25 129 ALA A O 1
ATOM 954 N N . GLY A 1 130 ? 2.024 -3.151 -8.581 1.00 95.25 130 GLY A N 1
ATOM 955 C CA . GLY A 1 130 ? 3.357 -2.627 -8.312 1.00 95.25 130 GLY A CA 1
ATOM 956 C C . GLY A 1 130 ? 3.412 -1.907 -6.971 1.00 95.25 130 GLY A C 1
ATOM 957 O O . GLY A 1 130 ? 3.029 -2.455 -5.942 1.00 95.25 130 GLY A O 1
ATOM 958 N N . VAL A 1 131 ? 3.797 -0.633 -6.999 1.00 94.69 131 VAL A N 1
ATOM 959 C CA . VAL A 1 131 ? 3.864 0.198 -5.792 1.00 94.69 131 VAL A CA 1
ATOM 960 C C . VAL A 1 131 ? 2.508 0.313 -5.071 1.00 94.69 131 VAL A C 1
ATOM 962 O O . VAL A 1 131 ? 2.473 0.391 -3.848 1.00 94.69 131 VAL A O 1
ATOM 965 N N . GLY A 1 132 ? 1.380 0.254 -5.783 1.00 96.69 132 GLY A N 1
ATOM 966 C CA . GLY A 1 132 ? 0.061 0.248 -5.147 1.00 96.69 132 GLY A CA 1
ATOM 967 C C . GLY A 1 132 ? -0.227 -1.043 -4.374 1.00 96.69 132 GLY A C 1
ATOM 968 O O . GLY A 1 132 ? -0.913 -1.005 -3.356 1.00 96.69 132 GLY A O 1
ATOM 969 N N . ALA A 1 133 ? 0.339 -2.178 -4.807 1.00 97.81 133 ALA A N 1
ATOM 970 C CA . ALA A 1 133 ? 0.317 -3.410 -4.021 1.00 97.81 133 ALA A CA 1
ATOM 971 C C . ALA A 1 133 ? 1.182 -3.255 -2.766 1.00 97.81 133 ALA A C 1
ATOM 973 O O . ALA A 1 133 ? 0.730 -3.567 -1.670 1.00 97.81 133 ALA A O 1
ATOM 974 N N . HIS A 1 134 ? 2.389 -2.702 -2.896 1.00 96.88 134 HIS A N 1
ATOM 975 C CA . HIS A 1 134 ? 3.286 -2.522 -1.750 1.00 96.88 134 HIS A CA 1
ATOM 976 C C . HIS A 1 134 ? 2.755 -1.540 -0.715 1.00 96.88 134 HIS A C 1
ATOM 978 O O . HIS A 1 134 ? 2.918 -1.782 0.473 1.00 96.88 134 HIS A O 1
ATOM 984 N N . LEU A 1 135 ? 2.048 -0.494 -1.145 1.00 97.12 135 LEU A N 1
ATOM 985 C CA . LEU A 1 135 ? 1.317 0.396 -0.248 1.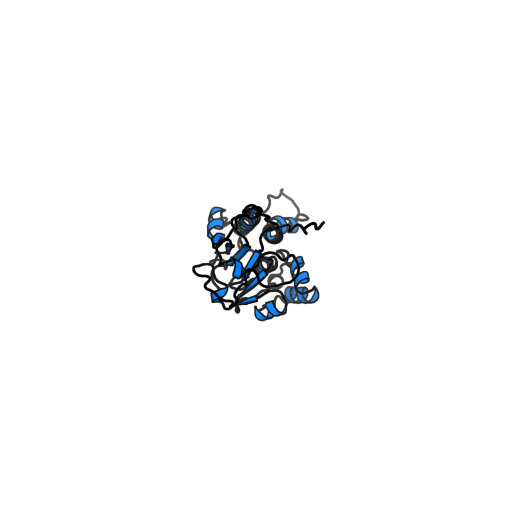00 97.12 135 LEU A CA 1
ATOM 986 C C . LEU A 1 135 ? 0.358 -0.387 0.657 1.00 97.12 135 LEU A C 1
ATOM 988 O O . LEU A 1 135 ? 0.350 -0.182 1.868 1.00 97.12 135 LEU A O 1
ATOM 992 N N . ALA A 1 136 ? -0.417 -1.311 0.082 1.00 98.19 136 ALA A N 1
ATOM 993 C CA . ALA A 1 136 ? -1.317 -2.151 0.862 1.00 98.19 136 ALA A CA 1
ATOM 994 C C . ALA A 1 136 ? -0.541 -3.120 1.767 1.00 98.19 136 ALA A C 1
ATOM 996 O O . ALA A 1 136 ? -0.876 -3.249 2.937 1.00 98.19 136 ALA A O 1
ATOM 997 N N . LEU A 1 137 ? 0.513 -3.760 1.251 1.00 97.88 137 LEU A N 1
ATOM 998 C CA . LEU A 1 137 ? 1.316 -4.735 2.001 1.00 97.88 137 LEU A CA 1
ATOM 999 C C . LEU A 1 137 ? 2.153 -4.118 3.134 1.00 97.88 137 LEU A C 1
ATOM 1001 O O . LEU A 1 137 ? 2.581 -4.846 4.024 1.00 97.88 137 LEU A O 1
ATOM 1005 N N . CYS A 1 138 ? 2.403 -2.807 3.105 1.00 97.50 138 CYS A N 1
ATOM 1006 C CA . CYS A 1 138 ? 3.028 -2.081 4.210 1.00 97.50 138 CYS A CA 1
ATOM 1007 C C . CYS A 1 138 ? 2.050 -1.753 5.348 1.00 97.50 138 CYS A C 1
ATOM 1009 O O . CYS A 1 138 ? 2.515 -1.410 6.428 1.00 97.50 138 CYS A O 1
ATOM 1011 N N . CYS A 1 139 ? 0.734 -1.839 5.130 1.00 98.25 139 CYS A N 1
ATOM 1012 C CA . CYS A 1 139 ? -0.253 -1.648 6.195 1.00 98.25 139 CYS A CA 1
ATOM 1013 C C . CYS A 1 139 ? -0.254 -2.847 7.159 1.00 98.25 139 CYS A C 1
ATOM 1015 O O . CYS A 1 139 ? 0.010 -3.976 6.744 1.00 98.25 139 CYS A O 1
ATOM 1017 N N . ASP A 1 140 ? -0.628 -2.629 8.422 1.00 97.31 140 ASP A N 1
ATOM 1018 C CA . ASP A 1 140 ? -0.686 -3.690 9.440 1.00 97.31 140 ASP A CA 1
ATOM 1019 C C . ASP A 1 140 ? -1.679 -4.795 9.079 1.00 97.31 140 ASP A C 1
ATOM 1021 O O . ASP A 1 140 ? -1.445 -5.978 9.340 1.00 97.31 140 ASP A O 1
ATOM 1025 N N . LEU A 1 141 ? -2.820 -4.404 8.501 1.00 97.56 141 LEU A N 1
ATOM 1026 C CA . LEU A 1 141 ? -3.853 -5.323 8.045 1.00 97.56 141 LEU A CA 1
ATOM 1027 C C . LEU A 1 141 ? -4.342 -4.960 6.649 1.00 97.56 141 LEU A C 1
ATOM 1029 O O . LEU A 1 141 ? -4.535 -3.797 6.303 1.00 97.56 141 LEU A O 1
ATOM 1033 N N . VAL A 1 142 ? -4.646 -5.992 5.871 1.00 98.31 142 VAL A N 1
ATOM 1034 C CA . VAL A 1 142 ? -5.163 -5.875 4.512 1.00 98.31 142 VAL A CA 1
ATOM 1035 C C . VAL A 1 142 ? -6.499 -6.600 4.413 1.00 98.31 142 VAL A C 1
ATOM 1037 O O . VAL A 1 142 ? -6.615 -7.799 4.693 1.00 98.31 142 VAL A O 1
ATOM 1040 N N . VAL A 1 143 ? -7.518 -5.870 3.971 1.00 96.81 143 VAL A N 1
ATOM 1041 C CA . VAL A 1 143 ? -8.847 -6.394 3.658 1.00 96.81 143 V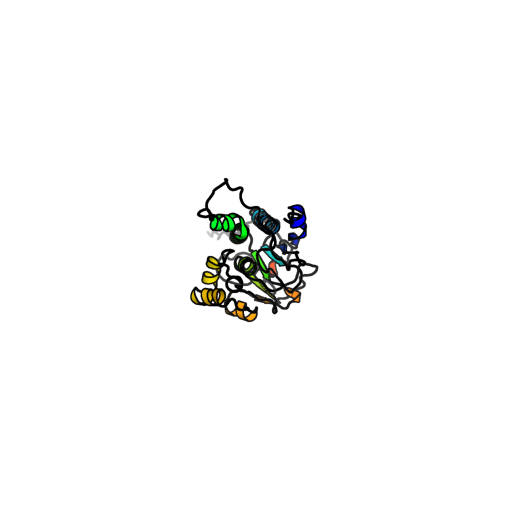AL A CA 1
ATOM 1042 C C . VAL A 1 143 ? -9.119 -6.165 2.182 1.00 96.81 143 VAL A C 1
ATOM 1044 O O . VAL A 1 143 ? -9.159 -5.029 1.720 1.00 96.81 143 VAL A O 1
ATOM 1047 N N . MET A 1 144 ? -9.325 -7.248 1.438 1.00 97.38 144 MET A N 1
ATOM 1048 C CA . MET A 1 144 ? -9.559 -7.188 -0.002 1.00 97.38 144 MET A CA 1
ATOM 1049 C C . MET A 1 144 ? -11.032 -7.380 -0.341 1.00 97.38 144 MET A C 1
ATOM 1051 O O . MET A 1 144 ? -11.737 -8.180 0.279 1.00 97.38 144 MET A O 1
ATOM 1055 N N . ALA A 1 145 ? -11.498 -6.688 -1.377 1.00 95.25 145 ALA A N 1
ATOM 1056 C CA . ALA A 1 145 ? -12.723 -7.082 -2.050 1.00 95.25 145 ALA A CA 1
ATOM 1057 C C . ALA A 1 145 ? -12.516 -8.413 -2.795 1.00 95.25 145 ALA A C 1
ATOM 1059 O O . ALA A 1 145 ? -11.441 -8.676 -3.325 1.00 95.25 145 ALA A O 1
ATOM 1060 N N . ASP A 1 146 ? -13.556 -9.236 -2.874 1.00 94.75 146 ASP A N 1
ATOM 1061 C CA . ASP A 1 146 ? -13.578 -10.524 -3.589 1.00 94.75 146 ASP A CA 1
ATOM 1062 C C . ASP A 1 146 ? -13.023 -10.498 -5.027 1.00 94.75 146 ASP A C 1
ATOM 1064 O O . ASP A 1 146 ? -12.371 -11.443 -5.463 1.00 94.75 146 ASP A O 1
ATOM 1068 N N . HIS A 1 147 ? -13.263 -9.410 -5.752 1.00 94.25 147 HIS A N 1
ATOM 1069 C CA . HIS A 1 147 ? -12.817 -9.186 -7.127 1.00 94.25 147 HIS A CA 1
ATOM 1070 C C . HIS A 1 147 ? -11.473 -8.444 -7.230 1.00 94.25 147 HIS A C 1
ATOM 1072 O O . HIS A 1 147 ? -10.967 -8.259 -8.339 1.00 94.25 147 HIS A O 1
ATOM 1078 N N . ALA A 1 148 ? -10.910 -7.987 -6.108 1.00 97.69 148 ALA A N 1
ATOM 1079 C CA . ALA A 1 148 ? -9.624 -7.307 -6.090 1.00 97.69 148 ALA A CA 1
ATOM 1080 C C . ALA A 1 148 ? -8.477 -8.284 -6.380 1.00 97.69 148 ALA A C 1
ATOM 1082 O O . ALA A 1 148 ? -8.586 -9.503 -6.208 1.00 97.69 148 ALA A O 1
ATOM 1083 N N . LYS A 1 149 ? -7.358 -7.721 -6.834 1.00 98.44 149 LYS A N 1
ATOM 1084 C CA . LYS A 1 149 ? -6.162 -8.472 -7.218 1.00 98.44 149 LYS A CA 1
ATOM 1085 C C . LYS A 1 149 ? -4.909 -7.716 -6.807 1.00 98.44 149 LYS A C 1
ATOM 1087 O O . LYS A 1 149 ? -4.891 -6.493 -6.937 1.00 98.44 149 LYS A O 1
ATOM 1092 N N . PHE A 1 150 ? -3.871 -8.441 -6.409 1.00 98.69 150 PHE A N 1
ATOM 1093 C CA . PHE A 1 150 ? -2.505 -7.920 -6.378 1.00 98.69 150 PHE A CA 1
ATOM 1094 C C . PHE A 1 150 ? -1.751 -8.299 -7.651 1.00 98.69 150 PHE A C 1
ATOM 1096 O O . PHE A 1 150 ? -2.031 -9.343 -8.236 1.00 98.69 150 PHE A O 1
ATOM 1103 N N . ILE A 1 151 ? -0.813 -7.456 -8.092 1.00 97.75 151 ILE A N 1
ATOM 1104 C CA . ILE A 1 151 ? 0.071 -7.748 -9.232 1.00 97.75 151 ILE A CA 1
ATOM 1105 C C . ILE A 1 151 ? 1.454 -7.131 -8.986 1.00 97.75 151 ILE A C 1
ATOM 1107 O O . ILE A 1 151 ? 1.579 -5.909 -8.897 1.00 97.75 151 ILE A O 1
ATOM 1111 N N . GLU A 1 152 ? 2.513 -7.939 -8.983 1.00 97.00 152 GLU A N 1
ATOM 1112 C CA . GLU A 1 152 ? 3.909 -7.467 -8.979 1.00 97.00 152 GLU A CA 1
ATOM 1113 C C . GLU A 1 152 ? 4.354 -7.067 -10.402 1.00 97.00 152 GLU A C 1
ATOM 1115 O O . GLU A 1 152 ? 5.205 -7.687 -11.028 1.00 97.00 152 GLU A O 1
ATOM 1120 N N . VAL A 1 153 ? 3.734 -6.021 -10.953 1.00 95.06 153 VAL A N 1
ATOM 1121 C CA . VAL A 1 153 ? 3.757 -5.657 -12.390 1.00 95.06 153 VAL A CA 1
ATOM 1122 C C . VAL A 1 153 ? 5.130 -5.241 -12.964 1.00 95.06 153 VAL A C 1
ATOM 1124 O O . VAL A 1 153 ? 5.240 -4.975 -14.160 1.00 95.06 153 VAL A O 1
ATOM 1127 N N . PHE A 1 154 ? 6.182 -5.159 -12.148 1.00 92.81 154 PHE A N 1
ATOM 1128 C CA . PHE A 1 154 ? 7.481 -4.582 -12.522 1.00 92.81 154 PHE A CA 1
ATOM 1129 C C . PHE A 1 154 ? 8.157 -5.309 -13.689 1.00 92.81 154 PHE A C 1
ATOM 1131 O O . PHE A 1 154 ? 8.587 -4.650 -14.637 1.00 92.81 154 PHE A O 1
ATOM 1138 N N . ALA A 1 155 ? 8.161 -6.649 -13.689 1.00 92.31 155 ALA A N 1
ATOM 1139 C CA . ALA A 1 155 ? 8.745 -7.436 -14.778 1.00 92.31 155 ALA A CA 1
ATOM 1140 C C . ALA A 1 155 ? 8.040 -7.184 -16.123 1.00 92.31 155 ALA A C 1
ATOM 1142 O O . ALA A 1 155 ? 8.702 -7.081 -17.154 1.00 92.31 155 ALA A O 1
ATOM 1143 N N . ARG A 1 156 ? 6.714 -6.961 -16.114 1.00 91.56 156 ARG A N 1
ATOM 1144 C CA . ARG A 1 156 ? 5.948 -6.602 -17.324 1.00 91.56 156 ARG A CA 1
ATOM 1145 C C . ARG A 1 156 ? 6.337 -5.230 -17.889 1.00 91.56 156 ARG A C 1
ATOM 1147 O O . ARG A 1 156 ? 6.050 -4.951 -19.047 1.00 91.56 156 ARG A O 1
ATOM 1154 N N . ARG A 1 157 ? 6.948 -4.364 -17.074 1.00 88.69 157 ARG A N 1
ATOM 1155 C CA . ARG A 1 157 ? 7.357 -2.998 -17.440 1.00 88.69 157 ARG A CA 1
ATOM 1156 C C . ARG A 1 157 ? 8.869 -2.832 -17.604 1.00 88.69 157 ARG A C 1
ATOM 1158 O O . ARG A 1 157 ? 9.313 -1.720 -17.855 1.00 88.69 157 ARG A O 1
ATOM 1165 N N . GLY A 1 158 ? 9.658 -3.899 -17.446 1.00 88.38 158 GLY A N 1
ATOM 1166 C CA . GLY A 1 158 ? 11.122 -3.806 -17.460 1.00 88.38 158 GLY A CA 1
ATOM 1167 C C . GLY A 1 158 ? 11.685 -2.971 -16.304 1.00 88.38 158 GLY A C 1
ATOM 1168 O O . GLY A 1 158 ? 12.745 -2.368 -16.439 1.00 88.38 158 GLY A O 1
ATOM 1169 N N . LEU A 1 159 ? 10.961 -2.904 -15.183 1.00 86.50 159 LEU A N 1
ATOM 1170 C CA . LEU A 1 159 ? 11.339 -2.124 -14.009 1.00 86.50 159 LEU A CA 1
ATOM 1171 C C . LEU A 1 159 ? 11.848 -3.034 -12.894 1.00 86.50 159 LEU A C 1
ATOM 1173 O O . LEU A 1 159 ? 11.441 -4.190 -12.768 1.00 86.50 159 LEU A O 1
ATOM 1177 N N . VAL A 1 160 ? 12.706 -2.481 -12.041 1.00 86.06 160 VAL A N 1
ATOM 1178 C CA . VAL A 1 160 ? 13.031 -3.099 -10.753 1.00 86.06 160 VAL A CA 1
ATOM 1179 C C . VAL A 1 160 ? 11.890 -2.857 -9.755 1.00 86.06 160 VAL A C 1
ATOM 1181 O O . VAL A 1 160 ? 11.251 -1.803 -9.822 1.00 86.06 160 VAL A O 1
ATOM 1184 N N . PRO A 1 161 ? 11.619 -3.793 -8.824 1.00 87.00 161 PRO A N 1
ATOM 1185 C CA . PRO A 1 161 ? 10.671 -3.554 -7.742 1.00 87.00 161 PRO A CA 1
ATOM 1186 C C . PRO A 1 161 ? 11.074 -2.334 -6.904 1.00 87.00 161 PRO A C 1
ATOM 1188 O O . PRO A 1 161 ? 12.185 -2.276 -6.378 1.00 87.00 161 PRO A O 1
ATOM 1191 N N . ASP A 1 162 ? 10.156 -1.380 -6.769 1.00 85.06 162 ASP A N 1
ATOM 1192 C CA . ASP A 1 162 ? 10.290 -0.191 -5.914 1.00 85.06 162 ASP A CA 1
ATOM 1193 C C . ASP A 1 162 ? 9.348 -0.311 -4.695 1.00 85.06 162 ASP A C 1
ATOM 1195 O O . ASP A 1 162 ? 8.816 -1.386 -4.444 1.00 85.06 162 ASP A O 1
ATOM 1199 N N . GLY A 1 163 ? 9.155 0.743 -3.897 1.00 86.50 163 GLY A N 1
ATOM 1200 C CA . GLY A 1 163 ? 8.095 0.825 -2.887 1.00 86.50 163 GLY A CA 1
ATOM 1201 C C . GLY A 1 163 ? 8.242 -0.143 -1.711 1.00 86.50 163 GLY A C 1
ATOM 1202 O O . GLY A 1 163 ? 7.242 -0.582 -1.165 1.00 86.50 163 GLY A O 1
ATOM 1203 N N . LEU A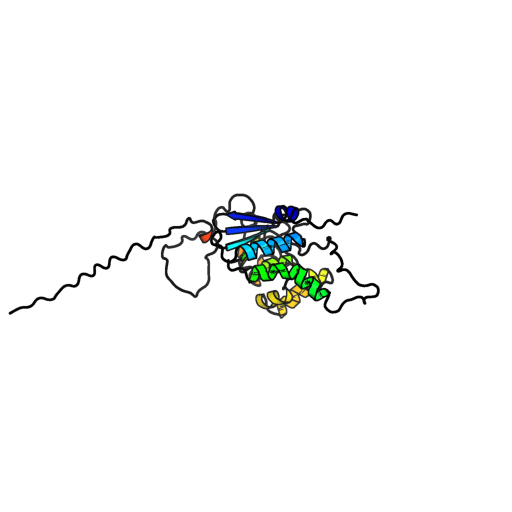 1 164 ? 9.473 -0.507 -1.335 1.00 91.81 164 LEU A N 1
ATOM 1204 C CA . LEU A 1 164 ? 9.788 -1.530 -0.321 1.00 91.81 164 LEU A CA 1
ATOM 1205 C C . LEU A 1 164 ? 9.316 -2.959 -0.651 1.00 91.81 164 LEU A C 1
ATOM 1207 O O . LEU A 1 164 ? 9.516 -3.853 0.172 1.00 91.81 164 LEU A O 1
ATOM 1211 N N . GLY A 1 165 ? 8.795 -3.235 -1.851 1.00 90.88 165 GLY A N 1
ATOM 1212 C CA . GLY A 1 165 ? 8.329 -4.571 -2.243 1.00 90.88 165 GLY A CA 1
ATOM 1213 C C . GLY A 1 165 ? 9.357 -5.679 -2.062 1.00 90.88 165 GLY A C 1
ATOM 1214 O O . GLY A 1 165 ? 9.065 -6.731 -1.495 1.00 90.88 165 GLY A O 1
ATOM 1215 N N . ALA A 1 166 ? 10.600 -5.417 -2.478 1.00 92.25 166 ALA A N 1
ATOM 1216 C CA . ALA A 1 166 ? 11.713 -6.358 -2.333 1.00 92.25 166 ALA A CA 1
ATOM 1217 C C . ALA A 1 166 ? 12.085 -6.641 -0.865 1.00 92.25 166 ALA A C 1
ATOM 1219 O O . ALA A 1 166 ? 12.759 -7.629 -0.577 1.00 92.25 166 ALA A O 1
ATOM 1220 N N . TRP A 1 167 ? 11.642 -5.795 0.068 1.00 93.69 167 TRP A N 1
ATOM 1221 C CA . TRP A 1 167 ? 11.833 -5.980 1.501 1.00 93.69 167 TRP A CA 1
ATOM 1222 C C . TRP A 1 167 ? 10.622 -6.653 2.160 1.00 93.69 167 TRP A C 1
ATOM 1224 O O . TRP A 1 167 ? 10.810 -7.629 2.892 1.00 93.69 167 TRP A O 1
ATOM 1234 N N . ILE A 1 168 ? 9.400 -6.180 1.896 1.00 95.50 168 ILE A N 1
ATOM 1235 C CA . ILE A 1 168 ? 8.192 -6.656 2.587 1.00 95.50 168 ILE A CA 1
ATOM 1236 C C . ILE A 1 168 ? 7.695 -8.002 2.050 1.00 95.50 168 ILE A C 1
ATOM 1238 O O . ILE A 1 168 ? 7.425 -8.914 2.828 1.00 95.50 168 ILE A O 1
ATOM 1242 N N . LEU A 1 169 ? 7.654 -8.188 0.727 1.00 96.44 169 LEU A N 1
ATOM 1243 C CA . LEU A 1 169 ? 7.085 -9.388 0.112 1.00 96.44 169 LEU A CA 1
ATOM 1244 C C . LEU A 1 169 ? 7.757 -10.695 0.580 1.00 96.44 169 LEU A C 1
ATOM 1246 O O . LEU A 1 169 ? 7.041 -11.600 1.011 1.00 96.44 169 LEU A O 1
ATOM 1250 N N . PRO A 1 170 ? 9.102 -10.832 0.593 1.00 97.06 170 PRO A N 1
ATOM 1251 C CA . PRO A 1 170 ? 9.736 -12.059 1.078 1.00 97.06 170 PRO A CA 1
ATOM 1252 C C . PRO A 1 170 ? 9.528 -12.311 2.577 1.00 97.06 170 PRO A C 1
ATOM 1254 O O . PRO A 1 170 ? 9.674 -13.454 3.003 1.00 97.06 170 PRO A O 1
ATOM 1257 N N . ARG A 1 171 ? 9.179 -11.290 3.374 1.00 96.75 171 ARG A N 1
ATOM 1258 C CA . ARG A 1 171 ? 8.823 -11.455 4.795 1.00 96.75 171 ARG A CA 1
ATOM 1259 C C . ARG A 1 171 ? 7.406 -11.993 4.974 1.00 96.75 171 ARG A C 1
ATOM 1261 O O . ARG A 1 171 ? 7.165 -12.705 5.939 1.00 96.75 171 ARG A O 1
ATOM 1268 N N . LEU A 1 172 ? 6.506 -11.690 4.039 1.00 96.94 172 LEU A N 1
ATOM 1269 C CA . LEU A 1 172 ? 5.121 -12.163 4.065 1.00 96.94 172 LEU A CA 1
ATOM 1270 C C . LEU A 1 172 ? 4.980 -13.584 3.506 1.00 96.94 172 LEU A C 1
ATOM 1272 O O . LEU A 1 172 ? 4.344 -14.425 4.131 1.00 96.94 172 LEU A O 1
ATOM 1276 N N . VAL A 1 173 ? 5.591 -13.871 2.349 1.00 97.88 173 VAL A N 1
ATOM 1277 C CA . VAL A 1 173 ? 5.364 -15.139 1.615 1.00 97.88 173 VAL A CA 1
ATOM 1278 C C . VAL A 1 173 ? 6.595 -16.044 1.517 1.00 97.88 173 VAL A C 1
ATOM 1280 O O . VAL A 1 173 ? 6.541 -17.119 0.917 1.00 97.88 173 VAL A O 1
ATOM 1283 N N . GLY A 1 174 ? 7.727 -15.620 2.080 1.00 98.00 174 GLY A N 1
ATOM 1284 C CA . GLY A 1 174 ? 9.012 -16.290 1.904 1.00 98.00 174 GLY A CA 1
ATOM 1285 C C . GLY A 1 174 ? 9.681 -15.966 0.563 1.00 98.00 174 GLY A C 1
ATOM 1286 O O . GLY A 1 174 ? 9.052 -15.597 -0.429 1.00 98.00 174 GLY A O 1
ATOM 1287 N N . LEU A 1 175 ? 11.006 -16.126 0.518 1.00 97.38 175 LEU A N 1
ATOM 1288 C CA . LEU A 1 175 ? 11.831 -15.670 -0.607 1.00 97.38 175 LEU A CA 1
ATOM 1289 C C . LEU A 1 175 ? 11.524 -16.371 -1.941 1.00 97.38 175 LEU A C 1
ATOM 1291 O O . LEU A 1 175 ? 11.565 -15.731 -2.989 1.00 97.38 175 LEU A O 1
ATOM 1295 N N . GLN A 1 176 ? 11.223 -17.674 -1.917 1.00 98.12 176 GLN A N 1
ATOM 1296 C CA . GLN A 1 176 ? 10.916 -18.445 -3.131 1.00 98.12 176 GLN A CA 1
ATOM 1297 C C . GLN A 1 176 ? 9.636 -17.935 -3.799 1.00 98.12 176 GLN A C 1
ATOM 1299 O O . GLN A 1 176 ? 9.654 -17.577 -4.975 1.00 98.12 176 GLN A O 1
ATOM 1304 N N . LYS A 1 177 ? 8.547 -17.819 -3.028 1.00 98.12 177 LYS A N 1
ATOM 1305 C CA . LYS A 1 177 ? 7.275 -17.318 -3.551 1.00 98.12 177 LYS A CA 1
ATOM 1306 C C . LYS A 1 177 ? 7.384 -15.853 -3.968 1.00 98.12 177 LYS A C 1
ATOM 1308 O O . LYS A 1 177 ? 6.873 -15.496 -5.018 1.00 98.12 177 LYS A O 1
ATOM 1313 N N . ALA A 1 178 ? 8.100 -15.020 -3.212 1.00 97.56 178 ALA A N 1
ATOM 1314 C CA . ALA A 1 178 ? 8.312 -13.624 -3.593 1.00 97.56 178 ALA A CA 1
ATOM 1315 C C . ALA A 1 178 ? 8.974 -13.488 -4.978 1.00 97.56 178 ALA A C 1
ATOM 1317 O O . ALA A 1 178 ? 8.528 -12.680 -5.787 1.00 97.56 178 ALA A O 1
ATOM 1318 N N . ARG A 1 179 ? 9.991 -14.308 -5.287 1.00 96.81 179 ARG A N 1
ATOM 1319 C CA . ARG A 1 179 ? 10.634 -14.325 -6.615 1.00 96.81 179 ARG A CA 1
ATOM 1320 C C . ARG A 1 179 ? 9.677 -14.763 -7.716 1.00 96.81 179 ARG A C 1
ATOM 1322 O O . ARG A 1 179 ? 9.652 -14.130 -8.760 1.00 96.81 179 ARG A O 1
ATOM 1329 N N . GLU A 1 180 ? 8.894 -15.811 -7.475 1.00 97.62 180 GLU A N 1
ATOM 1330 C CA . GLU A 1 180 ? 7.874 -16.285 -8.417 1.00 97.62 180 GLU A CA 1
ATOM 1331 C C . GLU A 1 180 ? 6.885 -15.166 -8.766 1.00 97.62 180 GLU A C 1
ATOM 1333 O O . GLU A 1 180 ? 6.710 -14.842 -9.940 1.00 97.62 180 GLU A O 1
ATOM 1338 N N . LEU A 1 181 ? 6.316 -14.516 -7.745 1.00 97.31 181 LEU A N 1
ATOM 1339 C CA . LEU A 1 181 ? 5.369 -13.417 -7.927 1.00 97.31 181 LEU A CA 1
ATOM 1340 C C . LEU A 1 181 ? 6.007 -12.243 -8.682 1.00 97.31 181 LEU A C 1
ATOM 1342 O O . LEU A 1 181 ? 5.395 -11.714 -9.604 1.00 97.31 181 LEU A O 1
ATOM 1346 N N . MET A 1 182 ? 7.244 -11.868 -8.342 1.00 95.19 182 MET A N 1
ATOM 1347 C CA . MET A 1 182 ? 7.951 -10.761 -8.995 1.00 95.19 182 MET A CA 1
ATOM 1348 C C . MET A 1 182 ? 8.380 -11.060 -10.436 1.00 95.19 182 MET A C 1
ATOM 1350 O O . MET A 1 182 ? 8.368 -10.154 -11.265 1.00 95.19 182 MET A O 1
ATOM 1354 N N . PHE A 1 183 ? 8.787 -12.293 -10.743 1.00 95.50 183 PHE A N 1
ATOM 1355 C CA . PHE A 1 183 ? 9.303 -12.656 -12.067 1.00 95.50 183 PHE A CA 1
ATOM 1356 C C . PHE A 1 183 ? 8.191 -12.928 -13.069 1.00 95.50 183 PHE A C 1
ATOM 1358 O O . PHE A 1 183 ? 8.271 -12.458 -14.202 1.00 95.50 183 PHE A O 1
ATOM 1365 N N . PHE A 1 184 ? 7.154 -13.661 -12.662 1.00 96.06 184 PHE A N 1
ATOM 1366 C CA . PHE A 1 184 ? 6.032 -13.956 -13.551 1.00 96.06 184 PHE A CA 1
ATOM 1367 C C . PHE A 1 184 ? 5.016 -12.818 -13.588 1.00 96.06 184 PHE A C 1
ATOM 1369 O O . PHE A 1 184 ? 4.303 -12.662 -14.579 1.00 96.06 184 PHE A O 1
ATOM 1376 N N . ALA A 1 185 ? 4.989 -11.984 -12.541 1.00 96.38 185 ALA A N 1
ATOM 1377 C CA . ALA A 1 185 ? 4.114 -10.827 -12.440 1.00 96.38 185 ALA A CA 1
ATOM 1378 C C . ALA A 1 185 ? 2.649 -11.190 -12.716 1.00 96.38 185 ALA A C 1
ATOM 1380 O O . ALA A 1 185 ? 1.947 -10.426 -13.369 1.00 96.38 185 ALA A O 1
ATOM 1381 N N . GLU A 1 186 ? 2.196 -12.371 -12.295 1.00 96.94 186 GLU A N 1
ATOM 1382 C CA . GLU A 1 186 ? 0.832 -12.856 -12.515 1.00 96.94 186 GLU A CA 1
ATOM 1383 C C . GLU A 1 186 ? -0.180 -12.135 -11.617 1.00 96.94 186 GLU A C 1
ATOM 1385 O O . GLU A 1 186 ? 0.167 -11.511 -10.612 1.00 96.94 186 GLU A O 1
ATOM 1390 N N . ASP A 1 187 ? -1.452 -12.202 -12.008 1.00 98.06 187 ASP A N 1
ATOM 1391 C CA . ASP A 1 187 ? -2.537 -11.714 -11.168 1.00 98.06 187 ASP A CA 1
ATOM 1392 C C . ASP A 1 187 ? -2.665 -12.612 -9.931 1.00 98.06 187 ASP A C 1
ATOM 1394 O O . ASP A 1 187 ? -2.737 -13.832 -10.053 1.00 98.06 187 ASP A O 1
ATOM 1398 N N . ILE A 1 188 ? -2.776 -12.002 -8.752 1.00 98.56 188 ILE A N 1
ATOM 1399 C CA . ILE A 1 188 ? -3.019 -12.684 -7.479 1.00 98.56 188 ILE A CA 1
ATOM 1400 C C . ILE A 1 188 ? -4.445 -12.331 -7.028 1.00 98.56 188 ILE A C 1
ATOM 1402 O O . ILE A 1 188 ? -4.653 -11.270 -6.426 1.00 98.56 188 ILE A O 1
ATOM 1406 N N . PRO A 1 189 ? -5.461 -13.161 -7.337 1.00 98.44 189 PRO A N 1
ATOM 1407 C CA . PRO A 1 189 ? -6.834 -12.923 -6.896 1.00 98.44 189 PRO A CA 1
ATOM 1408 C C . PRO A 1 189 ? -6.948 -12.912 -5.371 1.00 98.44 189 PRO A C 1
ATOM 1410 O O . PRO A 1 189 ? -6.184 -13.590 -4.688 1.00 98.44 189 PRO A O 1
ATOM 1413 N N . ALA A 1 190 ? -7.951 -12.219 -4.829 1.00 97.62 190 ALA A N 1
ATOM 1414 C CA . ALA A 1 190 ? -8.152 -12.085 -3.382 1.00 97.62 190 ALA A CA 1
ATOM 1415 C C . ALA A 1 190 ? -8.147 -13.423 -2.609 1.00 97.62 190 ALA A C 1
ATOM 1417 O O . ALA A 1 190 ? -7.580 -13.506 -1.522 1.00 97.62 190 ALA A O 1
ATOM 1418 N N . ALA A 1 191 ? -8.727 -14.489 -3.174 1.00 97.69 191 ALA A N 1
ATOM 1419 C CA . ALA A 1 191 ? -8.715 -15.819 -2.555 1.00 97.69 191 ALA A CA 1
ATOM 1420 C C . ALA A 1 191 ? -7.295 -16.400 -2.421 1.00 97.69 191 ALA A C 1
ATOM 1422 O O . ALA A 1 191 ? -6.949 -16.972 -1.389 1.00 97.69 191 ALA A O 1
ATOM 1423 N N . GLU A 1 192 ? -6.462 -16.214 -3.445 1.00 98.38 192 GLU A N 1
ATOM 1424 C CA . GLU A 1 192 ? -5.065 -16.642 -3.427 1.00 98.38 192 GLU A CA 1
ATOM 1425 C C . GLU A 1 192 ? -4.226 -15.741 -2.517 1.00 98.38 192 GLU A C 1
ATOM 1427 O O . GLU A 1 192 ? -3.424 -16.237 -1.732 1.00 98.38 192 GLU A O 1
ATOM 1432 N N . ALA A 1 193 ? -4.465 -14.426 -2.538 1.00 98.56 193 ALA A N 1
ATOM 1433 C CA . ALA A 1 193 ? -3.821 -13.488 -1.625 1.00 98.56 193 ALA A CA 1
ATOM 1434 C C . ALA A 1 193 ? -4.089 -13.853 -0.155 1.00 98.56 193 ALA A C 1
ATOM 1436 O O . ALA A 1 193 ? -3.171 -13.825 0.661 1.00 98.56 193 ALA A O 1
ATOM 1437 N N . LEU A 1 194 ? -5.319 -14.257 0.183 1.00 97.94 194 LEU A N 1
ATOM 1438 C CA . LEU A 1 194 ? -5.661 -14.770 1.512 1.00 97.94 194 LEU A CA 1
ATOM 1439 C C . LEU A 1 194 ? -4.892 -16.057 1.839 1.00 97.94 194 LEU A C 1
ATOM 1441 O O . LEU A 1 194 ? -4.325 -16.172 2.923 1.00 97.94 194 LEU A O 1
ATOM 1445 N N . ARG A 1 195 ? -4.833 -17.011 0.900 1.00 98.25 195 ARG A N 1
ATOM 1446 C CA . ARG A 1 195 ? -4.117 -18.286 1.078 1.00 98.25 195 ARG A CA 1
ATOM 1447 C C . ARG A 1 195 ? -2.613 -18.091 1.284 1.00 98.25 195 ARG A C 1
ATOM 1449 O O . ARG A 1 195 ? -2.006 -18.822 2.062 1.00 98.25 195 ARG A O 1
ATOM 1456 N N . LEU A 1 196 ? -2.022 -17.123 0.586 1.00 97.81 196 LEU A N 1
ATOM 1457 C CA . LEU A 1 196 ? -0.610 -16.760 0.698 1.00 97.81 196 LEU A CA 1
ATOM 1458 C C . LEU A 1 196 ? -0.302 -15.902 1.935 1.00 97.81 196 LEU A C 1
ATOM 1460 O O . LEU A 1 196 ? 0.868 -15.706 2.240 1.00 97.81 196 LEU A O 1
ATOM 1464 N N . GLY A 1 197 ? -1.314 -15.385 2.639 1.00 96.88 197 GLY A N 1
ATOM 1465 C CA . GLY A 1 197 ? -1.120 -14.465 3.765 1.00 96.88 197 GLY A CA 1
ATOM 1466 C C . GLY A 1 197 ? -0.809 -13.019 3.356 1.00 96.88 197 GLY A C 1
ATOM 1467 O O . GLY A 1 197 ? -0.384 -12.228 4.189 1.00 96.88 197 GLY A O 1
ATOM 1468 N N . LEU A 1 198 ? -1.043 -12.656 2.091 1.00 98.12 198 LEU A N 1
ATOM 1469 C CA . LEU A 1 198 ? -0.936 -11.281 1.580 1.00 98.12 198 LEU A CA 1
ATOM 1470 C C . LEU A 1 198 ? -2.146 -10.415 1.956 1.00 98.12 198 LEU A C 1
ATOM 1472 O O . LEU A 1 198 ? -2.090 -9.192 1.857 1.00 98.12 198 LEU A O 1
ATOM 1476 N N . CYS A 1 199 ? -3.252 -11.036 2.369 1.00 97.88 199 CYS A N 1
ATOM 1477 C CA . CYS A 1 199 ? -4.350 -10.331 3.012 1.00 97.88 199 CYS A CA 1
ATOM 1478 C C . CYS A 1 199 ? -4.918 -11.116 4.189 1.00 97.88 199 CYS A C 1
ATOM 1480 O O . CYS A 1 199 ? -4.817 -12.340 4.246 1.00 97.88 199 CYS A O 1
ATOM 1482 N N . ASN A 1 200 ? -5.534 -10.406 5.133 1.00 97.31 200 ASN A N 1
ATOM 1483 C CA . ASN A 1 200 ? -6.085 -11.007 6.344 1.00 97.31 200 ASN A CA 1
ATOM 1484 C C . ASN A 1 200 ? -7.539 -11.437 6.154 1.00 97.31 200 ASN A C 1
ATOM 1486 O O . ASN A 1 200 ? -7.999 -12.367 6.818 1.00 97.31 200 ASN A O 1
ATOM 1490 N N . ARG A 1 201 ? -8.293 -10.728 5.302 1.00 93.12 201 ARG A N 1
ATOM 1491 C CA . ARG A 1 201 ? -9.711 -10.998 5.038 1.00 93.12 201 ARG A CA 1
ATOM 1492 C C . ARG A 1 201 ? -10.100 -10.645 3.611 1.00 93.12 201 ARG A C 1
ATOM 1494 O O . ARG A 1 201 ? -9.602 -9.680 3.039 1.00 93.12 201 ARG A O 1
ATOM 1501 N N . VAL A 1 202 ? -11.090 -11.377 3.108 1.00 92.31 202 VAL A N 1
ATOM 1502 C CA . VAL A 1 202 ? -11.774 -11.089 1.847 1.00 92.31 202 VAL A CA 1
ATOM 1503 C C . VAL A 1 202 ? -13.247 -10.819 2.136 1.00 92.31 202 VAL A C 1
ATOM 1505 O O . VAL A 1 202 ? -13.892 -11.578 2.861 1.00 92.31 202 VAL A O 1
ATOM 1508 N N . GLY A 1 203 ? -13.774 -9.720 1.603 1.00 83.50 203 GLY A N 1
ATOM 1509 C CA . GLY A 1 203 ? -15.159 -9.298 1.784 1.00 83.50 203 GLY A CA 1
ATOM 1510 C C . GLY A 1 203 ? -15.875 -9.055 0.459 1.00 83.50 203 GLY A C 1
ATOM 1511 O O . GLY A 1 203 ? -15.257 -8.746 -0.557 1.00 83.50 203 GLY A O 1
ATOM 1512 N N . ALA A 1 204 ? -17.206 -9.148 0.477 1.00 72.56 204 ALA A N 1
ATOM 1513 C CA . ALA A 1 204 ? -18.020 -8.797 -0.684 1.00 72.56 204 ALA A CA 1
ATOM 1514 C C . ALA A 1 204 ? -17.807 -7.324 -1.078 1.00 72.56 204 ALA A C 1
ATOM 1516 O O . ALA A 1 204 ? -17.773 -6.452 -0.206 1.00 72.56 204 ALA A O 1
ATOM 1517 N N . ARG A 1 205 ? -17.761 -7.035 -2.384 1.00 63.22 205 ARG A N 1
ATOM 1518 C CA . ARG A 1 205 ? -17.524 -5.700 -2.982 1.00 63.22 205 ARG A CA 1
ATOM 1519 C C . ARG A 1 205 ? -18.146 -4.503 -2.243 1.00 63.22 205 ARG A C 1
ATOM 1521 O O . ARG A 1 205 ? -17.454 -3.524 -1.984 1.00 63.22 205 ARG A O 1
ATOM 1528 N N . ARG A 1 206 ? -19.431 -4.569 -1.861 1.00 56.72 206 ARG A N 1
ATOM 1529 C CA . ARG A 1 206 ? -20.135 -3.464 -1.163 1.00 56.72 206 ARG A CA 1
ATOM 1530 C C . ARG A 1 206 ? -19.600 -3.164 0.242 1.00 56.72 206 ARG A C 1
ATOM 1532 O O . ARG A 1 206 ? -19.871 -2.090 0.757 1.00 56.72 206 ARG A O 1
ATOM 1539 N N . ARG A 1 207 ? -18.901 -4.108 0.877 1.00 56.75 207 ARG A N 1
ATOM 1540 C CA . ARG A 1 207 ? -18.422 -3.987 2.262 1.00 56.75 207 ARG A CA 1
ATOM 1541 C C . ARG A 1 207 ? -17.027 -3.371 2.369 1.00 56.75 207 ARG A C 1
ATOM 1543 O O . ARG A 1 207 ? -16.685 -2.898 3.442 1.00 56.75 207 ARG A O 1
ATOM 1550 N N . VAL A 1 208 ? -16.250 -3.375 1.283 1.00 56.12 208 VAL A N 1
ATOM 1551 C CA . VAL A 1 208 ? -14.870 -2.852 1.262 1.00 56.12 208 VAL A CA 1
ATOM 1552 C C . VAL A 1 208 ? -14.813 -1.421 0.708 1.00 56.12 208 VAL A C 1
ATOM 1554 O O . VAL A 1 208 ? -13.999 -0.629 1.156 1.00 56.12 208 VAL A O 1
ATOM 1557 N N . ALA A 1 209 ? -15.724 -1.048 -0.199 1.00 52.31 209 ALA A N 1
ATOM 1558 C CA . ALA A 1 209 ? -15.723 0.238 -0.917 1.00 52.31 209 ALA A CA 1
ATOM 1559 C C . ALA A 1 209 ? -16.301 1.447 -0.133 1.00 52.31 209 ALA A C 1
ATOM 1561 O O . ALA A 1 209 ? -16.891 2.349 -0.722 1.00 52.31 209 ALA A O 1
ATOM 1562 N N . GLY A 1 210 ? -16.201 1.468 1.196 1.00 45.69 210 GLY A N 1
ATOM 1563 C CA . GLY A 1 210 ? -16.932 2.400 2.066 1.00 45.69 210 GLY A CA 1
ATOM 1564 C C . GLY A 1 210 ? -16.434 3.854 2.122 1.00 45.69 210 GLY A C 1
ATOM 1565 O O . GLY A 1 210 ? -16.404 4.404 3.215 1.00 45.69 210 GLY A O 1
ATOM 1566 N N . GLY A 1 211 ? -16.080 4.490 0.999 1.00 37.09 211 GLY A N 1
ATOM 1567 C CA . GLY A 1 211 ? -15.730 5.924 0.945 1.00 37.09 211 GLY A CA 1
ATOM 1568 C C . GLY A 1 211 ? -16.936 6.873 1.075 1.00 37.09 211 GLY A C 1
ATOM 1569 O O . GLY A 1 211 ? -16.817 7.983 1.590 1.00 37.09 211 GLY A O 1
ATOM 1570 N N . GLY A 1 212 ? -18.145 6.423 0.727 1.00 34.72 212 GLY A N 1
ATOM 1571 C CA . GLY A 1 212 ? -19.362 7.238 0.779 1.00 34.72 212 GLY A CA 1
ATOM 1572 C C . GLY A 1 212 ? -20.521 6.523 1.467 1.00 34.72 212 GLY A C 1
ATOM 1573 O O . GLY A 1 212 ? -21.088 5.592 0.913 1.00 34.72 212 GLY A O 1
ATOM 1574 N N . HIS A 1 213 ? -20.893 7.007 2.655 1.00 32.53 213 HIS A N 1
ATOM 1575 C CA . HIS A 1 213 ? -22.172 6.779 3.342 1.00 32.53 213 HIS A CA 1
ATOM 1576 C C . HIS A 1 213 ? -22.548 5.309 3.655 1.00 32.53 213 HIS A C 1
ATOM 1578 O O . HIS A 1 213 ? -23.046 4.558 2.821 1.00 32.53 213 HIS A O 1
ATOM 1584 N N . ARG A 1 214 ? -22.466 4.989 4.958 1.00 31.36 214 ARG A N 1
ATOM 1585 C CA . ARG A 1 214 ? -22.878 3.753 5.662 1.00 31.36 214 ARG A CA 1
ATOM 1586 C C . ARG A 1 214 ? -21.935 2.551 5.533 1.00 31.36 214 ARG A C 1
ATOM 1588 O O . ARG A 1 214 ? -22.181 1.622 4.768 1.00 31.36 214 ARG A O 1
ATOM 1595 N N . VAL A 1 215 ? -20.984 2.467 6.466 1.00 35.59 215 VAL A N 1
ATOM 1596 C CA . VAL A 1 215 ? -20.500 1.174 6.977 1.00 35.59 215 VAL A CA 1
ATOM 1597 C C . VAL A 1 215 ? -21.603 0.599 7.873 1.00 35.59 215 VAL A C 1
ATOM 1599 O O . VAL A 1 215 ? -21.658 0.819 9.075 1.00 35.59 215 VAL A O 1
ATOM 1602 N N . GLY A 1 216 ? -22.585 -0.059 7.259 1.00 29.75 216 GLY A N 1
ATOM 1603 C CA . GLY A 1 216 ? -23.620 -0.799 7.973 1.00 29.75 216 GLY A CA 1
ATOM 1604 C C . GLY A 1 216 ? -23.177 -2.242 8.193 1.00 29.75 216 GLY A C 1
ATOM 1605 O O . GLY A 1 216 ? -23.108 -2.997 7.226 1.00 29.75 216 GLY A O 1
ATOM 1606 N N . ARG A 1 217 ? -22.892 -2.597 9.454 1.00 34.56 217 ARG A N 1
ATOM 1607 C CA . ARG A 1 217 ? -22.863 -3.947 10.061 1.00 34.56 217 ARG A CA 1
ATOM 1608 C C . ARG A 1 217 ? -22.574 -5.133 9.117 1.00 34.56 217 ARG A C 1
ATOM 1610 O O . ARG A 1 217 ? -23.412 -5.522 8.302 1.00 34.56 217 ARG A O 1
ATOM 1617 N N . ALA A 1 218 ? -21.459 -5.831 9.341 1.00 31.05 218 ALA A N 1
ATOM 1618 C CA . ALA A 1 218 ? -21.483 -7.284 9.579 1.00 31.05 218 ALA A CA 1
ATOM 1619 C C . ALA A 1 218 ? -20.101 -7.829 9.972 1.00 31.05 218 ALA A C 1
ATOM 1621 O O . ALA A 1 218 ? -19.243 -8.054 9.125 1.00 31.05 218 ALA A O 1
ATOM 1622 N N . ALA A 1 219 ? -19.968 -8.193 11.239 1.00 30.67 219 ALA A N 1
ATOM 1623 C CA . ALA A 1 219 ? -19.718 -9.576 11.623 1.00 30.67 219 ALA A CA 1
ATOM 1624 C C . ALA A 1 219 ? -20.479 -9.765 12.939 1.00 30.67 219 ALA A C 1
ATOM 1626 O O . ALA A 1 219 ? -20.322 -8.966 13.856 1.00 30.67 219 ALA A O 1
ATOM 1627 N N . GLY A 1 220 ? -21.398 -10.728 13.000 1.00 29.08 220 GLY A N 1
ATOM 1628 C CA . GLY A 1 220 ? -22.132 -11.009 14.228 1.00 29.08 220 GLY A CA 1
ATOM 1629 C C . GLY A 1 220 ? -21.163 -11.472 15.310 1.00 29.08 220 GLY A C 1
ATOM 1630 O O . GLY A 1 220 ? -20.717 -12.611 15.276 1.00 29.08 220 GLY A O 1
ATOM 1631 N N . PHE A 1 221 ? -20.835 -10.587 16.246 1.00 29.28 221 PHE A N 1
ATOM 1632 C CA . PHE A 1 221 ? -20.220 -10.937 17.517 1.00 29.28 221 PHE A CA 1
ATOM 1633 C C . PHE A 1 221 ? -20.571 -9.848 18.536 1.00 29.28 221 PHE A C 1
ATOM 1635 O O . PHE A 1 221 ? -20.341 -8.663 18.289 1.00 29.28 221 PHE A O 1
ATOM 1642 N N . ARG A 1 222 ? -21.203 -10.235 19.649 1.00 24.06 222 ARG A N 1
ATOM 1643 C CA . ARG A 1 222 ? -21.416 -9.355 20.805 1.00 24.06 222 ARG A CA 1
ATOM 1644 C C . ARG A 1 222 ? -20.106 -9.321 21.601 1.00 24.06 222 ARG A C 1
ATOM 1646 O O . ARG A 1 222 ? -19.620 -10.400 21.923 1.00 24.06 222 ARG A O 1
ATOM 1653 N N . PRO A 1 223 ? -19.535 -8.152 21.928 1.00 31.95 223 PRO A N 1
ATOM 1654 C CA . PRO A 1 223 ? -18.479 -8.098 22.926 1.00 31.95 223 PRO A CA 1
ATOM 1655 C C . PRO A 1 223 ? -19.096 -8.293 24.317 1.00 31.95 223 PRO A C 1
ATOM 1657 O O . PRO A 1 223 ? -20.052 -7.597 24.668 1.00 31.95 223 PRO A O 1
ATOM 1660 N N . ASP A 1 224 ? -18.558 -9.243 25.084 1.00 26.25 224 ASP A N 1
ATOM 1661 C CA . ASP A 1 224 ? -18.752 -9.265 26.533 1.00 26.25 224 ASP A CA 1
ATOM 1662 C C . ASP A 1 224 ? -18.029 -8.062 27.168 1.00 26.25 224 ASP A C 1
ATOM 1664 O O . ASP A 1 224 ? -16.997 -7.619 26.648 1.00 26.25 224 ASP A O 1
ATOM 1668 N N . PRO A 1 225 ? -18.562 -7.495 28.263 1.00 32.69 225 PRO A N 1
ATOM 1669 C CA . PRO A 1 225 ? -18.079 -6.245 28.821 1.00 32.69 225 PRO A CA 1
ATOM 1670 C C . PRO A 1 225 ? -17.141 -6.501 30.005 1.00 32.69 225 PRO A C 1
ATOM 1672 O O . PRO A 1 225 ? -17.597 -6.480 31.135 1.00 32.69 225 PRO A O 1
ATOM 1675 N N . GLU A 1 226 ? -15.840 -6.684 29.790 1.00 28.19 226 GLU A N 1
ATOM 1676 C CA . GLU A 1 226 ? -14.858 -6.538 30.880 1.00 28.19 226 GLU A CA 1
ATOM 1677 C C . GLU A 1 226 ? -13.539 -5.957 30.337 1.00 28.19 226 GLU A C 1
ATOM 1679 O O . GLU A 1 226 ? -12.940 -6.531 29.422 1.00 28.19 226 GLU A O 1
ATOM 1684 N N . PRO A 1 227 ? -13.069 -4.804 30.850 1.00 36.47 227 PRO A N 1
ATOM 1685 C CA . PRO A 1 227 ? -11.712 -4.336 30.628 1.00 36.47 227 PRO A CA 1
ATOM 1686 C C . PRO A 1 227 ? -10.771 -5.006 31.642 1.00 36.47 227 PRO A C 1
ATOM 1688 O O . PRO A 1 227 ? -11.203 -5.428 32.704 1.00 36.47 227 PRO A O 1
ATOM 1691 N N . HIS A 1 228 ? -9.471 -5.028 31.341 1.00 31.55 228 HIS A N 1
ATOM 1692 C CA . HIS A 1 228 ? -8.373 -5.560 32.171 1.00 31.55 228 HIS A CA 1
ATOM 1693 C C . HIS A 1 228 ? -8.004 -7.034 31.929 1.00 31.55 228 HIS A C 1
ATOM 1695 O O . HIS A 1 228 ? -8.174 -7.889 32.789 1.00 31.55 228 HIS A O 1
ATOM 1701 N N . ALA A 1 229 ? -7.349 -7.317 30.801 1.00 25.28 229 ALA A N 1
ATOM 1702 C CA . ALA A 1 229 ? -6.329 -8.364 30.772 1.00 25.28 229 ALA A CA 1
ATOM 1703 C C . ALA A 1 229 ? -5.280 -8.064 29.697 1.00 25.28 229 ALA A C 1
ATOM 1705 O O . ALA A 1 229 ? -5.584 -7.608 28.598 1.00 25.28 229 ALA A O 1
ATOM 1706 N N . HIS A 1 230 ? -4.031 -8.263 30.087 1.00 27.47 230 HIS A N 1
ATOM 1707 C CA . HIS A 1 230 ? -2.815 -7.904 29.380 1.00 27.47 230 HIS A CA 1
ATOM 1708 C C . HIS A 1 230 ? -2.571 -8.752 28.119 1.00 27.47 230 HIS A C 1
ATOM 1710 O O . HIS A 1 230 ? -3.101 -9.847 27.986 1.00 27.47 230 HIS A O 1
ATOM 1716 N N . GLN A 1 231 ? -1.743 -8.195 27.227 1.00 31.00 231 GLN A N 1
ATOM 1717 C CA . GLN A 1 231 ? -0.858 -8.833 26.239 1.00 31.00 231 GLN A CA 1
ATOM 1718 C C . GLN A 1 231 ? -0.959 -10.363 26.023 1.00 31.00 231 GLN A C 1
ATOM 1720 O O . GLN A 1 231 ? -0.830 -11.152 26.952 1.00 31.00 231 GLN A O 1
ATOM 1725 N N . VAL A 1 232 ? -0.940 -10.725 24.730 1.00 27.28 232 VAL A N 1
ATOM 1726 C CA . VAL A 1 232 ? -0.758 -12.061 24.117 1.00 27.28 232 VAL A CA 1
ATOM 1727 C C . VAL A 1 232 ? -2.050 -12.851 23.850 1.00 27.28 232 VAL A C 1
ATOM 1729 O O . VAL A 1 232 ? -2.478 -13.649 24.670 1.00 27.28 232 VAL A O 1
ATOM 1732 N N . ALA A 1 233 ? -2.617 -12.673 22.648 1.00 22.45 233 ALA A N 1
ATOM 1733 C CA . ALA A 1 233 ? -3.174 -13.709 21.752 1.00 22.45 233 ALA A CA 1
ATOM 1734 C C . ALA A 1 233 ? -4.061 -13.048 20.674 1.00 22.45 233 ALA A C 1
ATOM 1736 O O . ALA A 1 233 ? -4.785 -12.096 20.945 1.00 22.45 233 ALA A O 1
ATOM 1737 N N . GLY A 1 234 ? -3.963 -13.514 19.426 1.00 28.44 234 GLY A N 1
ATOM 1738 C CA . GLY A 1 234 ? -4.558 -12.866 18.253 1.00 28.44 234 GLY A CA 1
ATOM 1739 C C . GLY A 1 234 ? -6.089 -12.968 18.100 1.00 28.44 234 GLY A C 1
ATOM 1740 O O . GLY A 1 234 ? -6.683 -13.995 18.408 1.00 28.44 234 GLY A O 1
ATOM 1741 N N . GLN A 1 235 ? -6.641 -11.922 17.451 1.00 29.05 235 GLN A N 1
ATOM 1742 C CA . GLN A 1 235 ? -7.991 -11.727 16.853 1.00 29.05 235 GLN A CA 1
ATOM 1743 C C . GLN A 1 235 ? -9.170 -11.376 17.795 1.00 29.05 235 GLN A C 1
ATOM 1745 O O . GLN A 1 235 ? -9.196 -11.876 18.911 1.00 29.05 235 GLN A O 1
ATOM 1750 N N . PRO A 1 236 ? -10.230 -10.630 17.362 1.00 41.38 236 PRO A N 1
ATOM 1751 C CA . PRO A 1 236 ? -10.435 -9.736 16.205 1.00 41.38 236 PRO A CA 1
ATOM 1752 C C . PRO A 1 236 ? -11.033 -8.363 16.639 1.00 41.38 236 PRO A C 1
ATOM 1754 O O . PRO A 1 236 ? -12.234 -8.234 16.866 1.00 41.38 236 PRO A O 1
ATOM 1757 N N . VAL A 1 237 ? -10.217 -7.311 16.736 1.00 39.09 237 VAL A N 1
ATOM 1758 C CA . VAL A 1 237 ? -10.606 -6.060 17.433 1.00 39.09 237 VAL A CA 1
ATOM 1759 C C . VAL A 1 237 ? -11.080 -4.938 16.490 1.00 39.09 237 VAL A C 1
ATOM 1761 O O . VAL A 1 237 ? -11.799 -4.030 16.897 1.00 39.09 237 VAL A O 1
ATOM 1764 N N . ILE A 1 238 ? -10.767 -5.013 15.198 1.00 36.84 238 ILE A N 1
ATOM 1765 C CA . ILE A 1 238 ? -10.741 -3.802 14.366 1.00 36.84 238 ILE A CA 1
ATOM 1766 C C . ILE A 1 238 ? -12.103 -3.260 13.911 1.00 36.84 238 ILE A C 1
ATOM 1768 O O . ILE A 1 238 ? -12.246 -2.063 13.694 1.00 36.84 238 ILE A O 1
ATOM 1772 N N . TRP A 1 239 ? -13.131 -4.108 13.832 1.00 36.38 239 TRP A N 1
ATOM 1773 C CA . TRP A 1 239 ? -14.471 -3.684 13.400 1.00 36.38 239 TRP A CA 1
ATOM 1774 C C . TRP A 1 239 ? -15.420 -3.372 14.562 1.00 36.38 239 TRP A C 1
ATOM 1776 O O . TRP A 1 239 ? -16.387 -2.646 14.371 1.00 36.38 239 TRP A O 1
ATOM 1786 N N . ALA A 1 240 ? -15.136 -3.865 15.772 1.00 35.94 240 ALA A N 1
ATOM 1787 C CA . ALA A 1 240 ? -15.911 -3.515 16.965 1.00 35.94 240 ALA A CA 1
ATOM 1788 C C . ALA A 1 240 ? -15.595 -2.092 17.471 1.00 35.94 240 ALA A C 1
ATOM 1790 O O . ALA A 1 240 ? -16.410 -1.489 18.164 1.00 35.94 240 ALA A O 1
ATOM 1791 N N . TRP A 1 241 ? -14.430 -1.546 17.105 1.00 35.00 241 TRP A N 1
ATOM 1792 C CA . TRP A 1 241 ? -13.963 -0.226 17.542 1.00 35.00 241 TRP A CA 1
ATOM 1793 C C . TRP A 1 241 ? -14.583 0.944 16.769 1.00 35.00 241 TRP A C 1
ATOM 1795 O O . TRP A 1 241 ? -14.661 2.043 17.306 1.00 35.00 241 TRP A O 1
ATOM 1805 N N . ALA A 1 242 ? -15.076 0.711 15.549 1.00 35.41 242 ALA A N 1
ATOM 1806 C CA . ALA A 1 242 ? -15.657 1.751 14.696 1.00 35.41 242 ALA A CA 1
ATOM 1807 C C . ALA A 1 242 ? -17.110 2.139 15.062 1.00 35.41 242 ALA A C 1
ATOM 1809 O O . ALA A 1 242 ? -17.632 3.108 14.513 1.00 35.41 242 ALA A O 1
ATOM 1810 N N . ASP A 1 243 ? -17.765 1.406 15.974 1.00 33.78 243 ASP A N 1
ATOM 1811 C CA . ASP A 1 243 ? -19.221 1.484 16.188 1.00 33.78 243 ASP A CA 1
ATOM 1812 C C . ASP A 1 243 ? -19.655 1.853 17.633 1.00 33.78 243 ASP A C 1
ATOM 1814 O O . ASP A 1 243 ? -20.852 1.828 17.931 1.00 33.78 243 ASP A O 1
ATOM 1818 N N . GLY A 1 244 ? -18.742 2.210 18.553 1.00 32.78 244 GLY A N 1
ATOM 1819 C CA . GLY A 1 244 ? -19.074 2.467 19.971 1.00 32.78 244 GLY A CA 1
ATOM 1820 C C . GLY A 1 244 ? -18.668 3.856 20.506 1.00 32.78 244 GLY A C 1
ATOM 1821 O O . GLY A 1 244 ? -17.515 4.244 20.335 1.00 32.78 244 GLY A O 1
ATOM 1822 N N . PRO A 1 245 ? -19.549 4.612 21.203 1.00 29.91 245 PRO A N 1
ATOM 1823 C CA . PRO A 1 245 ? -19.150 5.830 21.913 1.00 29.91 245 PRO A CA 1
ATOM 1824 C C . PRO A 1 245 ? -18.312 5.505 23.158 1.00 29.91 245 PRO A C 1
ATOM 1826 O O . PRO A 1 245 ? -18.503 4.465 23.795 1.00 29.91 245 PRO A O 1
ATOM 1829 N N . TRP A 1 246 ? -17.420 6.422 23.554 1.00 37.59 246 TRP A N 1
ATOM 1830 C CA . TRP A 1 246 ? -16.656 6.257 24.790 1.00 37.59 246 TRP A CA 1
ATOM 1831 C C . TRP A 1 246 ? -17.595 6.179 26.006 1.00 37.59 246 TRP A C 1
ATOM 1833 O O . TRP A 1 246 ? -18.510 6.991 26.149 1.00 37.59 246 TRP A O 1
ATOM 1843 N N . ARG A 1 247 ? -17.309 5.263 26.946 1.00 30.67 247 ARG A N 1
ATOM 1844 C CA . ARG A 1 247 ? -17.582 5.414 28.393 1.00 30.67 247 ARG A CA 1
ATOM 1845 C C . ARG A 1 247 ? -16.225 5.459 29.123 1.00 30.67 247 ARG A C 1
ATOM 1847 O O . ARG A 1 247 ? -15.575 4.442 29.286 1.00 30.67 247 ARG A O 1
ATOM 1854 N N . THR A 1 248 ? -15.769 6.645 29.515 1.00 29.36 248 THR A N 1
ATOM 1855 C CA . THR A 1 248 ? -14.733 6.906 30.494 1.00 29.36 248 THR A CA 1
ATOM 1856 C C . THR A 1 248 ? -15.494 6.777 31.786 1.00 29.36 248 THR A C 1
ATOM 1858 O O . THR A 1 248 ? -16.351 7.586 32.154 1.00 29.36 248 THR A O 1
ATOM 1861 N N . THR A 1 249 ? -15.274 5.652 32.432 1.00 30.09 249 THR A N 1
ATOM 1862 C CA . THR A 1 249 ? -15.585 5.563 33.838 1.00 30.09 249 THR A CA 1
ATOM 1863 C C . THR A 1 249 ? -14.562 6.472 34.501 1.00 30.09 249 THR A C 1
ATOM 1865 O O . THR A 1 249 ? -13.373 6.158 34.525 1.00 30.09 249 THR A O 1
ATOM 1868 N N . LYS A 1 250 ? -14.994 7.651 34.968 1.00 28.25 250 LYS A N 1
ATOM 1869 C CA . LYS A 1 250 ? -14.196 8.407 35.935 1.00 28.25 250 LYS A CA 1
ATOM 1870 C C . LYS A 1 250 ? -13.877 7.433 37.066 1.00 28.25 250 LYS A C 1
ATOM 1872 O O . LYS A 1 250 ? -14.801 6.877 37.657 1.00 28.25 250 LYS A O 1
ATOM 1877 N N . LEU A 1 251 ? -12.595 7.219 37.345 1.00 29.83 251 LEU A N 1
ATOM 1878 C CA . LEU A 1 251 ? -12.168 6.572 38.579 1.00 29.83 251 LEU A CA 1
ATOM 1879 C C . LEU A 1 251 ? -12.643 7.468 39.728 1.00 29.83 251 LEU A C 1
ATOM 1881 O O . LEU A 1 251 ? -12.045 8.502 40.017 1.00 29.83 251 LEU A O 1
ATOM 1885 N N . GLY A 1 252 ? -13.787 7.119 40.316 1.00 31.98 252 GLY A N 1
ATOM 1886 C CA . GLY A 1 252 ? -14.192 7.660 41.604 1.00 31.98 252 GLY A CA 1
ATOM 1887 C C . GLY A 1 252 ? -13.187 7.205 42.666 1.00 31.98 252 GLY A C 1
ATOM 1888 O O . GLY A 1 252 ? -12.600 6.129 42.515 1.00 31.98 252 GLY A O 1
ATOM 1889 N N . PRO A 1 253 ? -12.948 8.001 43.720 1.00 32.50 253 PRO A N 1
ATOM 1890 C CA . PRO A 1 253 ? -12.018 7.616 44.768 1.00 32.50 253 PRO A CA 1
ATOM 1891 C C . PRO A 1 253 ? -12.474 6.292 45.385 1.00 32.50 253 PRO A C 1
ATOM 1893 O O . PRO A 1 253 ? -13.637 6.128 45.754 1.00 32.50 253 PRO A O 1
ATOM 1896 N N . SER A 1 254 ? -11.551 5.338 45.465 1.00 35.44 254 SER A N 1
ATOM 1897 C CA . SER A 1 254 ? -11.771 4.031 46.070 1.00 35.44 254 SER A CA 1
ATOM 1898 C C . SER A 1 254 ? -12.203 4.194 47.531 1.00 35.44 254 SER A C 1
ATOM 1900 O O . SER A 1 254 ? -11.385 4.523 48.390 1.00 35.44 254 SER A O 1
ATOM 1902 N N . SER A 1 255 ? -13.477 3.955 47.842 1.00 33.94 255 SER A N 1
ATOM 1903 C CA . SER A 1 255 ? -13.930 3.832 49.227 1.00 33.94 255 SER A CA 1
ATOM 1904 C C . SER A 1 255 ? -13.621 2.423 49.727 1.00 33.94 255 SER A C 1
ATOM 1906 O O . SER A 1 255 ? -14.450 1.519 49.631 1.00 33.94 255 SER A O 1
ATOM 1908 N N . SER A 1 256 ? -12.420 2.225 50.268 1.00 33.44 256 SER A N 1
ATOM 1909 C CA . SER A 1 256 ? -12.107 1.051 51.080 1.00 33.44 256 SER A CA 1
ATOM 1910 C C . SER A 1 256 ? -12.823 1.167 52.430 1.00 33.44 256 SER A C 1
ATOM 1912 O O . SER A 1 256 ? -12.316 1.784 53.365 1.00 33.44 256 SER A O 1
ATOM 1914 N N . THR A 1 257 ? -14.007 0.573 52.546 1.00 35.00 257 THR A N 1
ATOM 1915 C CA . THR A 1 257 ? -14.584 0.191 53.843 1.00 35.00 257 THR A CA 1
ATOM 1916 C C . THR A 1 257 ? -14.353 -1.303 54.025 1.00 35.00 257 THR A C 1
ATOM 1918 O O . THR A 1 257 ? -15.168 -2.138 53.651 1.00 35.00 257 THR A O 1
ATOM 1921 N N . GLY A 1 258 ? -13.169 -1.637 54.541 1.00 32.34 258 GLY A N 1
ATOM 1922 C CA . GLY A 1 258 ? -12.860 -2.965 55.056 1.00 32.34 258 GLY A CA 1
ATOM 1923 C C . GLY A 1 258 ? -13.302 -3.053 56.512 1.00 32.34 258 GLY A C 1
ATOM 1924 O O . GLY A 1 258 ? -12.652 -2.493 57.392 1.00 32.34 258 GLY A O 1
ATOM 1925 N N . ASP A 1 259 ? -14.424 -3.730 56.735 1.00 37.44 259 ASP A N 1
ATOM 1926 C CA . ASP A 1 259 ? -14.949 -4.157 58.032 1.00 37.44 259 ASP A CA 1
ATOM 1927 C C . ASP A 1 259 ? -13.961 -5.129 58.708 1.00 37.44 259 ASP A C 1
ATOM 1929 O O . ASP A 1 259 ? -13.850 -6.296 58.330 1.00 37.44 259 ASP A O 1
ATOM 1933 N N . ALA A 1 260 ? -13.205 -4.638 59.693 1.00 38.97 260 ALA A N 1
ATOM 1934 C CA . ALA A 1 260 ? -12.358 -5.456 60.555 1.00 38.97 260 ALA A CA 1
ATOM 1935 C C . ALA A 1 260 ? -13.117 -5.799 61.845 1.00 38.97 260 ALA A C 1
ATOM 1937 O O . ALA A 1 260 ? -13.108 -5.051 62.827 1.00 38.97 260 ALA A O 1
ATOM 1938 N N . ARG A 1 261 ? -13.757 -6.973 61.850 1.00 35.53 261 ARG A N 1
ATOM 1939 C CA . ARG A 1 261 ? -14.315 -7.599 63.055 1.00 35.53 261 ARG A CA 1
ATOM 1940 C C . ARG A 1 261 ? -13.203 -7.891 64.066 1.00 35.53 261 ARG A C 1
ATOM 1942 O O . ARG A 1 261 ? -12.279 -8.651 63.788 1.00 35.53 261 ARG A O 1
ATOM 1949 N N . ARG A 1 262 ? -13.328 -7.323 65.269 1.00 38.94 262 ARG A N 1
ATOM 1950 C CA . ARG A 1 262 ? -12.554 -7.701 66.464 1.00 38.94 262 ARG A CA 1
ATOM 1951 C C . ARG A 1 262 ? -13.078 -9.029 67.033 1.00 38.94 262 ARG A C 1
ATOM 1953 O O . ARG A 1 262 ? -14.293 -9.137 67.209 1.00 38.94 262 ARG A O 1
ATOM 1960 N N . PRO A 1 263 ? -12.230 -10.001 67.409 1.00 41.28 263 PRO A N 1
ATOM 1961 C CA . PRO A 1 263 ? -12.650 -11.078 68.293 1.00 41.28 263 PRO A CA 1
ATOM 1962 C C . PRO A 1 263 ? -12.623 -10.590 69.750 1.00 41.28 263 PRO A C 1
ATOM 1964 O O . PRO A 1 263 ? -11.694 -9.908 70.183 1.00 41.28 263 PRO A O 1
ATOM 1967 N N . GLY A 1 264 ? -13.700 -10.891 70.476 1.00 35.78 264 GLY A N 1
ATOM 1968 C CA . GLY A 1 264 ? -13.941 -10.450 71.845 1.00 35.78 264 GLY A CA 1
ATOM 1969 C C . GLY A 1 264 ? -13.068 -11.144 72.889 1.00 35.78 264 GLY A C 1
ATOM 1970 O O . GLY A 1 264 ? -12.723 -12.317 72.760 1.00 35.78 264 GLY A O 1
ATOM 1971 N N . GLY A 1 265 ? -12.772 -10.401 73.955 1.00 34.66 265 GLY A N 1
ATOM 1972 C CA . GLY A 1 265 ? -12.279 -10.948 75.212 1.00 34.66 265 GLY A CA 1
ATOM 1973 C C . GLY A 1 265 ? -13.396 -11.627 76.007 1.00 34.66 265 GLY A C 1
ATOM 1974 O O . GLY A 1 265 ? -14.561 -11.223 75.953 1.00 34.66 265 GLY A O 1
ATOM 1975 N N . ARG A 1 266 ? -13.019 -12.652 76.771 1.00 42.62 266 ARG A N 1
ATOM 1976 C CA . ARG A 1 266 ? -13.762 -13.146 77.930 1.00 42.62 266 ARG A CA 1
ATOM 1977 C C . ARG A 1 266 ? -12.784 -13.338 79.087 1.00 42.62 266 ARG A C 1
ATOM 1979 O O . ARG A 1 266 ? -11.712 -13.889 78.860 1.00 42.62 266 ARG A O 1
ATOM 1986 N N . SER A 1 267 ? -13.270 -12.888 80.251 1.00 47.03 267 SER A N 1
ATOM 1987 C CA . SER A 1 267 ? -12.819 -13.054 81.646 1.00 47.03 267 SER A CA 1
ATOM 1988 C C . SER A 1 267 ? -11.402 -12.628 81.992 1.00 47.03 267 SER A C 1
ATOM 1990 O O . SER A 1 267 ? -10.466 -13.354 81.600 1.00 47.03 267 SER A O 1
#

Foldseek 3Di:
DDQPQQDLVSLPVQWDWDQALQEIETEGEDVVLLSADGLSVLVVLLCVLLVCPPPDSHQAYEYAYADQAHGYAYHDPVRDDDDDDDDPPDDPPDVCPVVVCQVSGLVSRLVSQLVRPHQYEYLARHEQEQLSLLNRLSGPAYEYEQAYWYWLCQLVVVHDRGNCLVPRVCVQQNDVVSCVRNNVRDIQGPVNCCVSRSHVYYDHNVQSNPPDDDNDDDDDDDDDDDDDDDDDDDDDDDVVSSPDDDDDPPPDPDPPPDDDDDDDDDD

Radius of gyration: 24.01 Å; chains: 1; bounding box: 53×41×105 Å

Sequence (267 aa):
MTADGDSPADAEDLVQFEIRNQVAWITIDNPDKGNALSPAMRDRMAGLLNGLNGRFEARAVVITATGSKLFCPGADISVEREATPRPDGAPEPIVGESRRMMLEGQLKLMPAILDCELPVIAAVNGTAAGVGAHLALCCDLVVMADHAKFIEVFARRGLVPDGLGAWILPRLVGLQKARELMFFAEDIPAAEALRLGLCNRVGARRRVAGGGHRVGRAAGFRPDPEPHAHQVAGQPVIWAWADGPWRTTKLGPSSSTGDARRPGGRS